Protein AF-A0A9D6AG63-F1 (afdb_monomer_lite)

Secondary structure (DSSP, 8-state):
-HHHHHHHHHTT-------S----HHHHHHHHHHHHHHHHHHHHHHHHHHHHHHHHHHHHHHHHHHHHHHHHHHHHHHHHHHHHHHHHHHHHHHHHHHHTT-HHHHHHHHHHHHHHHHHHHHHHHTSPPTHHHHHHHHHHHHHHS---SS---S--TT--EEEEEEE-TTT-B-SS----EEEEEE-TTSEETTTEEPEEETTEEEEEE--SSSSEEEEEEEETTTTEEEEEEEE--HHHHHHHHHHHHT----S----HHHHHHHHHHHHHHHTTS-SS-SEEEEEEEEEPP-

Radius of gyration: 39.04 Å; chains: 1; bounding box: 100×37×109 Å

Sequence (294 aa):
SREILSFLRKAGVKPSLTATPCRSAADISLQEEQREAAARAKMEAAEKAKAAKFQQTEAKLRRSINEDIITERENHLAVAALMLVLSLAAIGGAGYLLLKDKRTPAIGTAGGAALLLVGAILVFLTRPGFSEIDDRVAAELKKEFPQEEGESSGSSIAANGQYQCDLNLDRSRITVSEVDSLDLEWNQNGCVNGRTQYGHDGSKWSRIFVPNQEQTVTISSFDPAKAEFTTERYLLGLAAMSRARDIRQQYTNSSCTTDKQALAEIAEMVRSIRSELPPQTNERLVYECEKLKQ

Foldseek 3Di:
DVVVCVVCVVVVHDDDDDPADDDDLVVLVVVVVVVVVVVVVVVVVVVVVVVVVLVVLLVVLLVVLVVVLVVQLVVLLVLLVVLLVQLVVLLVVLVVCVVVVNNPVSVVSNVSSVVSNVVSVVSNVPRDDPVVSVVSSVVVSCVVVVPPPDDPPAFPQQDFAKKKWAWDSVSWDDDPDDDGIDIWGTDNQQDIPQFFRFADDDQKTKAWDQDPPAQKIWIWIARRRQQKIKIFIARHDPVLSVQLVVLVVVQDDTGDDPDPVNSVSRNVSVVSNVVSTDPGTPIMIMIRIDGDDD

pLDDT: mean 87.79, std 11.16, range [35.12, 97.06]

Structure (mmCIF, N/CA/C/O backbone):
data_AF-A0A9D6AG63-F1
#
_entry.id   AF-A0A9D6AG63-F1
#
loop_
_atom_site.group_PDB
_atom_site.id
_atom_site.type_symbol
_atom_site.label_atom_id
_atom_site.label_alt_id
_atom_site.label_comp_id
_atom_site.label_asym_id
_atom_site.label_entity_id
_atom_site.label_seq_id
_atom_site.pdbx_PDB_ins_code
_atom_site.Cartn_x
_atom_site.Cartn_y
_atom_site.Cartn_z
_atom_site.occupancy
_atom_site.B_iso_or_equiv
_atom_site.auth_seq_id
_atom_site.auth_comp_id
_atom_site.auth_asym_id
_atom_site.auth_atom_id
_atom_site.pdbx_PDB_model_num
ATOM 1 N N . SER A 1 1 ? -41.555 -13.396 17.366 1.00 59.69 1 SER A N 1
ATOM 2 C CA . SER A 1 1 ? -40.812 -12.204 17.840 1.00 59.69 1 SER A CA 1
ATOM 3 C C . SER A 1 1 ? -41.699 -10.975 18.077 1.00 59.69 1 SER A C 1
ATOM 5 O O . SER A 1 1 ? -41.470 -10.285 19.062 1.00 59.69 1 SER A O 1
ATOM 7 N N . ARG A 1 2 ? -42.724 -10.685 17.251 1.00 71.31 2 ARG A N 1
ATOM 8 C CA . ARG A 1 2 ? -43.605 -9.498 17.410 1.00 71.31 2 ARG A CA 1
ATOM 9 C C . ARG A 1 2 ? -44.317 -9.373 18.769 1.00 71.31 2 ARG A C 1
ATOM 11 O O . ARG A 1 2 ? -44.371 -8.271 19.305 1.00 71.31 2 ARG A O 1
ATOM 18 N N . GLU A 1 3 ? -44.815 -10.469 19.341 1.00 80.88 3 GLU A N 1
ATOM 19 C CA . GLU A 1 3 ? -45.545 -10.414 20.620 1.00 80.88 3 GLU A CA 1
ATOM 20 C C . GLU A 1 3 ? -44.638 -10.080 21.811 1.00 80.88 3 GLU A C 1
ATOM 22 O O . GLU A 1 3 ? -44.983 -9.216 22.615 1.00 80.88 3 GLU A O 1
ATOM 27 N N . ILE A 1 4 ? -43.428 -10.649 21.859 1.00 81.06 4 ILE A N 1
ATOM 28 C CA . ILE A 1 4 ? -42.422 -10.353 22.894 1.00 81.06 4 ILE A CA 1
ATOM 29 C C . ILE A 1 4 ? -42.001 -8.879 22.834 1.00 81.06 4 ILE A C 1
ATOM 31 O O . ILE A 1 4 ? -41.929 -8.210 23.861 1.00 81.06 4 ILE A O 1
ATOM 35 N N . LEU A 1 5 ? -41.800 -8.331 21.632 1.00 80.69 5 LEU A N 1
ATOM 36 C CA . LEU A 1 5 ? -41.478 -6.910 21.467 1.00 80.69 5 LEU A CA 1
ATOM 37 C C . LEU A 1 5 ? -42.621 -6.003 21.922 1.00 80.69 5 LEU A C 1
ATOM 39 O O . LEU A 1 5 ? -42.376 -4.957 22.517 1.00 80.69 5 LEU A O 1
ATOM 43 N N . SER A 1 6 ? -43.869 -6.402 21.670 1.00 82.06 6 SER A N 1
ATOM 44 C CA . SER A 1 6 ?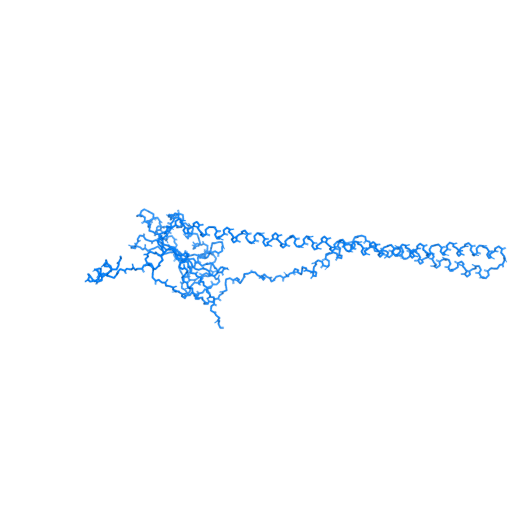 -45.034 -5.651 22.138 1.00 82.06 6 SER A CA 1
ATOM 45 C C . SER A 1 6 ? -45.168 -5.678 23.665 1.00 82.06 6 SER A C 1
ATOM 47 O O . SER A 1 6 ? -45.501 -4.656 24.261 1.00 82.06 6 SER A O 1
ATOM 49 N N . PHE A 1 7 ? -44.841 -6.807 24.303 1.00 86.12 7 PHE A N 1
ATOM 50 C CA . PHE A 1 7 ? -44.823 -6.953 25.756 1.00 86.12 7 PHE A CA 1
ATOM 51 C C . PHE A 1 7 ? -43.726 -6.093 26.398 1.00 86.12 7 PHE A C 1
ATOM 53 O O . PHE A 1 7 ? -44.015 -5.314 27.302 1.00 86.12 7 PHE A O 1
ATOM 60 N N . LEU A 1 8 ? -42.495 -6.154 25.876 1.00 84.44 8 LEU A N 1
ATOM 61 C CA . LEU A 1 8 ? -41.370 -5.351 26.371 1.00 84.44 8 LEU A CA 1
ATOM 62 C C . LEU A 1 8 ? -41.647 -3.846 26.255 1.00 84.44 8 LEU A C 1
ATOM 64 O O . LEU A 1 8 ? -41.436 -3.112 27.218 1.00 84.44 8 LEU A O 1
ATOM 68 N N . ARG A 1 9 ? -42.219 -3.394 25.130 1.00 82.88 9 ARG A N 1
ATOM 69 C CA . ARG A 1 9 ? -42.624 -1.987 24.962 1.00 82.88 9 ARG A CA 1
ATOM 70 C C . ARG A 1 9 ? -43.722 -1.571 25.940 1.00 82.88 9 ARG A C 1
ATOM 72 O O . ARG A 1 9 ? -43.658 -0.468 26.473 1.00 82.88 9 ARG A O 1
ATOM 79 N N . LYS A 1 10 ? -44.715 -2.435 26.196 1.00 85.56 10 LYS A N 1
ATOM 80 C CA . LYS A 1 10 ? -45.767 -2.179 27.200 1.00 85.56 10 LYS A CA 1
ATOM 81 C C . LYS A 1 10 ? -45.206 -2.090 28.622 1.00 85.56 10 LYS A C 1
ATOM 83 O O . LYS A 1 10 ? -45.739 -1.334 29.423 1.00 85.56 10 LYS A O 1
ATOM 88 N N . ALA A 1 11 ? -44.122 -2.806 28.914 1.00 86.19 11 ALA A N 1
ATOM 89 C CA . ALA A 1 11 ? -43.395 -2.730 30.181 1.00 86.19 11 ALA A CA 1
ATOM 90 C C . ALA A 1 11 ? -42.424 -1.530 30.272 1.00 86.19 11 ALA A C 1
ATOM 92 O O . ALA A 1 11 ? -41.665 -1.433 31.231 1.00 86.19 11 ALA A O 1
ATOM 93 N N . GLY A 1 12 ? -42.411 -0.628 29.282 1.00 81.00 12 GLY A N 1
ATOM 94 C CA . GLY A 1 12 ? -41.515 0.534 29.249 1.00 81.00 12 GLY A CA 1
ATOM 95 C C . GLY A 1 12 ? -40.063 0.208 28.880 1.00 81.00 12 GLY A C 1
ATOM 96 O O . GLY A 1 12 ? -39.215 1.097 28.887 1.00 81.00 12 GLY A O 1
ATOM 97 N N . VAL A 1 13 ? -39.764 -1.044 28.522 1.00 84.31 13 VAL A N 1
ATOM 98 C CA . VAL A 1 13 ? -38.433 -1.463 28.076 1.00 84.31 13 VAL A CA 1
ATOM 99 C C . VAL A 1 13 ? -38.285 -1.129 26.592 1.00 84.31 13 VAL A C 1
ATOM 101 O O . VAL A 1 13 ? -39.119 -1.516 25.771 1.00 84.31 13 VAL A O 1
ATOM 104 N N . LYS A 1 14 ? -37.208 -0.422 26.233 1.00 75.38 14 LYS A N 1
ATOM 105 C CA . LYS A 1 14 ? -36.801 -0.186 24.841 1.00 75.38 14 LYS A CA 1
ATOM 106 C C . LYS A 1 14 ? -35.779 -1.261 24.440 1.00 75.38 14 LYS A C 1
ATOM 108 O O . LYS A 1 14 ? -34.602 -1.089 24.743 1.00 75.38 14 LYS A O 1
ATOM 113 N N . PRO A 1 15 ? -36.192 -2.391 23.833 1.00 66.88 15 PRO A N 1
ATOM 114 C CA . PRO A 1 15 ? -35.236 -3.397 23.387 1.00 66.88 15 PRO A CA 1
ATOM 115 C C . PRO A 1 15 ? -34.395 -2.828 22.240 1.00 66.88 15 PRO A C 1
ATOM 117 O O . PRO A 1 15 ? -34.963 -2.384 21.241 1.00 66.88 15 PRO A O 1
ATOM 120 N N . SER A 1 16 ? -33.067 -2.860 22.375 1.00 65.31 16 SER A N 1
ATOM 121 C CA . SER A 1 16 ? -32.169 -2.598 21.247 1.00 65.31 16 SER A CA 1
ATOM 122 C C . SER A 1 16 ? -32.295 -3.768 20.268 1.00 65.31 16 SER A C 1
ATOM 124 O O . SER A 1 16 ? -32.198 -4.936 20.656 1.00 65.31 16 SER A O 1
ATOM 126 N N . LEU A 1 17 ? -32.642 -3.461 19.020 1.00 66.06 17 LEU A N 1
ATOM 127 C CA . LEU A 1 17 ? -32.820 -4.443 17.956 1.00 66.06 17 LEU A CA 1
ATOM 128 C C . LEU A 1 17 ? -31.698 -4.247 16.955 1.00 66.06 17 LEU A C 1
ATOM 130 O O . LEU A 1 17 ? -31.679 -3.255 16.235 1.00 66.06 17 LEU A O 1
ATOM 134 N N . THR A 1 18 ? -30.786 -5.207 16.890 1.00 63.66 18 THR A N 1
ATOM 135 C CA . THR A 1 18 ? -29.747 -5.205 15.866 1.00 63.66 18 THR A CA 1
ATOM 136 C C . THR A 1 18 ? -30.327 -5.783 14.574 1.00 63.66 18 THR A C 1
ATOM 138 O O . THR A 1 18 ? -30.897 -6.874 14.579 1.00 63.66 18 THR A O 1
ATOM 141 N N . ALA A 1 19 ? -30.214 -5.047 13.466 1.00 65.62 19 ALA A N 1
ATOM 142 C CA . ALA A 1 19 ? -30.711 -5.474 12.153 1.00 65.62 19 ALA A CA 1
ATOM 143 C C . ALA A 1 19 ? -29.810 -6.521 11.466 1.00 65.62 19 ALA A C 1
ATOM 145 O O . ALA A 1 19 ? -30.171 -7.054 10.418 1.00 65.62 19 ALA A O 1
ATOM 146 N N . THR A 1 20 ? -28.644 -6.823 12.044 1.00 68.12 20 THR A N 1
ATOM 147 C CA . THR A 1 20 ? -27.663 -7.753 11.480 1.00 68.12 20 THR A CA 1
ATOM 148 C C . THR A 1 20 ? -27.926 -9.206 11.894 1.00 68.12 20 THR A C 1
ATOM 150 O O . THR A 1 20 ? -28.437 -9.473 12.987 1.00 68.12 20 THR A O 1
ATOM 153 N N . PRO A 1 21 ? -27.584 -10.184 11.033 1.00 71.75 21 PRO A N 1
ATOM 154 C CA . PRO A 1 21 ? -27.706 -11.597 11.370 1.00 71.75 21 PRO A CA 1
ATOM 155 C C . PRO A 1 21 ? -26.801 -11.959 12.556 1.00 71.75 21 PRO A C 1
ATOM 157 O O . PRO A 1 21 ? -25.672 -11.479 12.665 1.00 71.75 21 PRO A O 1
ATOM 160 N N . CYS A 1 22 ? -27.270 -12.848 13.436 1.00 72.75 22 CYS A N 1
ATOM 161 C CA . CYS A 1 22 ? -26.466 -13.338 14.555 1.00 72.75 22 CYS A CA 1
ATOM 162 C C . CYS A 1 22 ? -25.276 -14.163 14.032 1.00 72.75 22 CYS A C 1
ATOM 164 O O . CYS A 1 22 ? -25.447 -15.315 13.637 1.00 72.75 22 CYS A O 1
ATOM 166 N N . ARG A 1 23 ? -24.072 -13.578 14.036 1.00 78.19 23 ARG A N 1
ATOM 167 C CA . ARG A 1 23 ? -22.812 -14.231 13.641 1.00 78.19 23 ARG A CA 1
ATOM 168 C C . ARG A 1 23 ? -21.852 -14.335 14.824 1.00 78.19 23 ARG A C 1
ATOM 170 O O . ARG A 1 23 ? -21.828 -13.458 15.696 1.00 78.19 23 ARG A O 1
ATOM 177 N N . SER A 1 24 ? -21.048 -15.399 14.864 1.00 82.06 24 SER A N 1
ATOM 178 C CA . SER A 1 24 ? -20.008 -15.524 15.887 1.00 82.06 24 SER A CA 1
ATOM 179 C C . SER A 1 24 ? -18.829 -14.587 15.584 1.00 82.06 24 SER A C 1
ATOM 181 O O . SER A 1 24 ? -18.578 -14.227 14.432 1.00 82.06 24 SER A O 1
ATOM 183 N N . ALA A 1 25 ? -18.095 -14.175 16.623 1.00 80.56 25 ALA A N 1
ATOM 184 C CA . ALA A 1 25 ? -16.885 -13.363 16.453 1.00 80.56 25 ALA A CA 1
ATOM 185 C C . ALA A 1 25 ? -15.798 -14.109 15.653 1.00 80.56 25 ALA A C 1
ATOM 187 O O . ALA A 1 25 ? -15.077 -13.494 14.865 1.00 80.56 25 ALA A O 1
ATOM 188 N N . ALA A 1 26 ? -15.743 -15.437 15.799 1.00 84.75 26 ALA A N 1
ATOM 189 C CA . ALA A 1 26 ? -14.820 -16.292 15.067 1.00 84.75 26 ALA A CA 1
ATOM 190 C C . ALA A 1 26 ? -15.127 -16.306 13.560 1.00 84.75 26 ALA A C 1
ATOM 192 O O . ALA A 1 26 ? -14.207 -16.169 12.760 1.00 84.75 26 ALA A O 1
ATOM 193 N N . ASP A 1 27 ? -16.405 -16.380 13.167 1.00 86.00 27 ASP A N 1
ATOM 194 C CA . ASP A 1 27 ? -16.794 -16.407 11.747 1.00 86.00 27 ASP A CA 1
ATOM 195 C C . ASP A 1 27 ? -16.443 -15.103 11.022 1.00 86.00 27 ASP A C 1
ATOM 197 O O . ASP A 1 27 ? -16.008 -15.126 9.871 1.00 86.00 27 ASP A O 1
ATOM 201 N N . ILE A 1 28 ? -16.638 -13.956 11.683 1.00 85.12 28 ILE A N 1
ATOM 202 C CA . ILE A 1 28 ? -16.287 -12.644 11.117 1.00 85.12 28 ILE A CA 1
ATOM 203 C C . ILE A 1 28 ? -14.767 -12.506 11.023 1.00 85.12 28 ILE A C 1
ATOM 205 O O . ILE A 1 28 ? -14.257 -12.092 9.985 1.00 85.12 28 ILE A O 1
ATOM 209 N N . SER A 1 29 ? -14.038 -12.911 12.066 1.00 85.00 29 SER A N 1
ATOM 210 C CA . SER A 1 29 ? -12.571 -12.893 12.065 1.00 85.00 29 SER A CA 1
ATOM 211 C C . SER A 1 29 ? -11.990 -13.750 10.937 1.00 85.00 29 SER A C 1
ATOM 213 O O . SER A 1 29 ? -11.133 -13.275 10.199 1.00 85.00 29 SER A O 1
ATOM 215 N N . LEU A 1 30 ? -12.511 -14.967 10.745 1.00 88.31 30 LEU A N 1
ATOM 216 C CA . LEU A 1 30 ? -12.092 -15.867 9.668 1.00 88.31 30 LEU A CA 1
ATOM 217 C C . LEU A 1 30 ? -12.380 -15.273 8.281 1.00 88.31 30 LEU A C 1
ATOM 219 O O . LEU A 1 30 ? -11.542 -15.349 7.385 1.00 88.31 30 LEU A O 1
ATOM 223 N N . GLN A 1 31 ? -13.555 -14.669 8.085 1.00 88.88 31 GLN A N 1
ATOM 224 C CA . GLN A 1 31 ? -13.904 -14.049 6.805 1.00 88.88 31 GLN A CA 1
ATOM 225 C C . GLN A 1 31 ? -13.008 -12.843 6.492 1.00 88.88 31 GLN A C 1
ATOM 227 O O . GLN A 1 31 ? -12.609 -12.650 5.343 1.00 88.88 31 GLN A O 1
ATOM 232 N N . GLU A 1 32 ? -12.676 -12.039 7.499 1.00 87.31 32 GLU A N 1
ATOM 233 C CA . GLU A 1 32 ? -11.754 -10.914 7.347 1.00 87.31 32 GLU A CA 1
ATOM 234 C C . GLU A 1 32 ? -10.328 -11.396 7.052 1.00 87.31 32 GLU A C 1
ATOM 236 O O . GLU A 1 32 ? -9.694 -10.883 6.133 1.00 87.31 32 GLU A O 1
ATOM 241 N N . GLU A 1 33 ? -9.856 -12.452 7.718 1.00 88.19 33 GLU A N 1
ATOM 242 C CA . GLU A 1 33 ? -8.564 -13.077 7.415 1.00 88.19 33 GLU A CA 1
ATOM 243 C C . GLU A 1 33 ? -8.501 -13.591 5.967 1.00 88.19 33 GLU A C 1
ATOM 245 O O . GLU A 1 33 ? -7.525 -13.339 5.255 1.00 88.19 33 GLU A O 1
ATOM 250 N N . GLN A 1 34 ? -9.563 -14.249 5.487 1.00 92.12 34 GLN A N 1
ATOM 251 C CA . GLN A 1 34 ? -9.667 -14.702 4.096 1.00 92.12 34 GLN A CA 1
ATOM 252 C C . GLN A 1 34 ? -9.627 -13.537 3.102 1.00 92.12 34 GLN A C 1
ATOM 254 O O . GLN A 1 34 ? -8.992 -13.642 2.051 1.00 92.12 34 GLN A O 1
ATOM 259 N N . ARG A 1 35 ? -10.278 -12.412 3.422 1.00 87.94 35 ARG A N 1
ATOM 260 C CA . ARG A 1 35 ? -10.254 -11.203 2.585 1.00 87.94 35 ARG A CA 1
ATOM 261 C C . ARG A 1 35 ? -8.866 -10.592 2.525 1.00 87.94 35 ARG A C 1
ATOM 263 O O . ARG A 1 35 ? -8.401 -10.259 1.436 1.00 87.94 35 ARG A O 1
ATOM 270 N N . GLU A 1 36 ? -8.189 -10.487 3.661 1.00 87.94 36 GLU A N 1
ATOM 271 C CA . GLU A 1 36 ? -6.816 -9.995 3.702 1.00 87.94 36 GLU A CA 1
ATOM 272 C C . GLU A 1 36 ? -5.858 -10.927 2.950 1.00 87.94 36 GLU A C 1
ATOM 274 O O . GLU A 1 36 ? -5.014 -10.454 2.190 1.00 87.94 36 GLU A O 1
ATOM 279 N N . ALA A 1 37 ? -6.010 -12.246 3.097 1.00 91.25 37 ALA A N 1
ATOM 280 C CA . ALA A 1 37 ? -5.225 -13.227 2.353 1.00 91.25 37 ALA A CA 1
ATOM 281 C C . ALA A 1 37 ? -5.464 -13.116 0.840 1.00 91.25 37 ALA A C 1
ATOM 283 O O . ALA A 1 37 ? -4.508 -13.104 0.065 1.00 91.25 37 ALA A O 1
ATOM 284 N N . ALA A 1 38 ? -6.719 -12.956 0.412 1.00 92.81 38 ALA A N 1
ATOM 285 C CA . ALA A 1 38 ? -7.061 -12.739 -0.990 1.00 92.81 38 ALA A CA 1
ATOM 286 C C . ALA A 1 38 ? -6.501 -11.409 -1.525 1.00 92.81 38 ALA A C 1
ATOM 288 O O . ALA A 1 38 ? -6.035 -11.356 -2.663 1.00 92.81 38 ALA A O 1
ATOM 289 N N . ALA A 1 39 ? -6.515 -10.341 -0.722 1.00 88.69 39 ALA A N 1
ATOM 290 C CA . ALA A 1 39 ? -5.916 -9.060 -1.085 1.00 88.69 39 ALA A CA 1
ATOM 291 C C . ALA A 1 39 ? -4.393 -9.176 -1.258 1.00 88.69 39 ALA A C 1
ATOM 293 O O . ALA A 1 39 ? -3.864 -8.730 -2.276 1.00 88.69 39 ALA A O 1
ATOM 294 N N . ARG A 1 40 ? -3.700 -9.851 -0.328 1.00 88.25 40 ARG A N 1
ATOM 295 C CA . ARG A 1 40 ? -2.261 -10.150 -0.443 1.00 88.25 40 ARG A CA 1
ATOM 296 C C . ARG A 1 40 ? -1.956 -10.967 -1.699 1.00 88.25 40 ARG A C 1
ATOM 298 O O . ARG A 1 40 ? -1.106 -10.570 -2.489 1.00 88.25 40 ARG A O 1
ATOM 305 N N . ALA A 1 41 ? -2.723 -12.028 -1.952 1.00 93.31 41 ALA A N 1
ATOM 306 C CA . ALA A 1 41 ? -2.545 -12.867 -3.135 1.00 93.31 41 ALA A CA 1
ATOM 307 C C . ALA A 1 41 ? -2.734 -12.084 -4.448 1.00 93.31 41 ALA A C 1
ATOM 309 O O . ALA A 1 41 ? -1.999 -12.304 -5.409 1.00 93.31 41 ALA A O 1
ATOM 310 N N . LYS A 1 42 ? -3.688 -11.141 -4.497 1.00 91.25 42 LYS A N 1
ATOM 311 C CA . LYS A 1 42 ? -3.881 -10.248 -5.654 1.00 91.25 42 LYS A CA 1
ATOM 312 C C . LYS A 1 42 ? -2.688 -9.318 -5.873 1.00 91.25 42 LYS A C 1
ATOM 314 O O . LYS A 1 42 ? -2.277 -9.149 -7.018 1.00 91.25 42 LYS A O 1
ATOM 319 N N . MET A 1 43 ? -2.132 -8.740 -4.807 1.00 89.00 43 MET A N 1
ATOM 320 C CA . MET A 1 43 ? -0.946 -7.880 -4.895 1.00 89.00 43 MET A CA 1
ATOM 321 C C . MET A 1 43 ? 0.271 -8.665 -5.388 1.00 89.00 43 MET A C 1
ATOM 323 O O . MET A 1 43 ? 0.894 -8.268 -6.369 1.00 89.00 43 MET A O 1
ATOM 327 N N . GLU A 1 44 ? 0.539 -9.832 -4.802 1.00 92.06 44 GLU A N 1
ATOM 328 C CA . GLU A 1 44 ? 1.626 -10.714 -5.240 1.00 92.06 44 GLU A CA 1
ATOM 329 C C . GLU A 1 44 ? 1.450 -11.171 -6.697 1.00 92.06 44 GLU A C 1
ATOM 331 O O . GLU A 1 44 ? 2.413 -11.226 -7.465 1.00 92.06 44 GLU A O 1
ATOM 336 N N . ALA A 1 45 ? 0.220 -11.495 -7.111 1.00 94.12 45 ALA A N 1
ATOM 337 C CA . ALA A 1 45 ? -0.077 -11.853 -8.495 1.00 94.12 45 ALA A CA 1
ATOM 338 C C . ALA A 1 45 ? 0.157 -10.674 -9.452 1.00 94.12 45 ALA A C 1
ATOM 340 O O . ALA A 1 45 ? 0.707 -10.871 -10.536 1.00 94.12 45 ALA A O 1
ATOM 341 N N . ALA A 1 46 ? -0.213 -9.454 -9.054 1.00 92.50 46 ALA A N 1
ATOM 342 C CA . ALA A 1 46 ? 0.035 -8.247 -9.834 1.00 92.50 46 ALA A CA 1
ATOM 343 C C . ALA A 1 46 ? 1.538 -7.949 -9.968 1.00 92.50 46 ALA A C 1
ATOM 345 O O . ALA A 1 46 ? 1.996 -7.616 -11.060 1.00 92.50 46 ALA A O 1
ATOM 346 N N . GLU A 1 47 ? 2.322 -8.118 -8.902 1.00 91.31 47 GLU A N 1
ATOM 347 C CA . GLU A 1 47 ? 3.782 -7.971 -8.938 1.00 91.31 47 GLU A CA 1
ATOM 348 C C . GLU A 1 47 ? 4.438 -9.011 -9.849 1.00 91.31 47 GLU A C 1
ATOM 350 O O . GLU A 1 47 ? 5.231 -8.656 -10.724 1.00 91.31 47 GLU A O 1
ATOM 355 N N . LYS A 1 48 ? 4.046 -10.285 -9.726 1.00 94.25 48 LYS A N 1
ATOM 356 C CA . LYS A 1 48 ? 4.520 -11.356 -10.617 1.00 94.25 48 LYS A CA 1
ATOM 357 C C . LYS A 1 48 ? 4.156 -11.083 -12.074 1.00 94.25 48 LYS A C 1
ATOM 359 O O . LYS A 1 48 ? 4.990 -11.286 -12.952 1.00 94.25 48 LYS A O 1
ATOM 364 N N . ALA A 1 49 ? 2.946 -10.592 -12.345 1.00 94.31 49 ALA A N 1
ATOM 365 C CA . ALA A 1 49 ? 2.519 -10.234 -13.695 1.00 94.31 49 ALA A CA 1
ATOM 366 C C . ALA A 1 49 ? 3.342 -9.069 -14.272 1.00 94.31 49 ALA A C 1
ATOM 368 O O . ALA A 1 49 ? 3.748 -9.128 -15.433 1.00 94.31 49 ALA A O 1
ATOM 369 N N . LYS A 1 50 ? 3.642 -8.039 -13.466 1.00 92.62 50 LYS A N 1
ATOM 370 C CA . LYS A 1 50 ? 4.530 -6.932 -13.860 1.00 92.62 50 LYS A CA 1
ATOM 371 C C . LYS A 1 50 ? 5.943 -7.432 -14.170 1.00 92.62 50 LYS A C 1
ATOM 373 O O . LYS A 1 50 ? 6.468 -7.118 -15.235 1.00 92.62 50 LYS A O 1
ATOM 378 N N . ALA A 1 51 ? 6.522 -8.255 -13.294 1.00 93.06 51 ALA A N 1
ATOM 379 C CA . ALA A 1 51 ? 7.850 -8.836 -13.492 1.00 93.06 51 ALA A CA 1
ATOM 380 C C . ALA A 1 51 ? 7.912 -9.732 -14.742 1.00 93.06 51 ALA A C 1
ATOM 382 O O . ALA A 1 51 ? 8.840 -9.625 -15.540 1.00 93.06 51 ALA A O 1
ATOM 383 N N . ALA A 1 52 ? 6.892 -10.566 -14.964 1.00 95.12 52 ALA A N 1
ATOM 384 C CA . ALA A 1 52 ? 6.797 -11.402 -16.157 1.00 95.12 52 ALA A CA 1
ATOM 385 C C . ALA A 1 52 ? 6.678 -10.562 -17.437 1.00 95.12 52 ALA A C 1
ATOM 387 O O . ALA A 1 52 ? 7.343 -10.860 -18.429 1.00 95.12 52 ALA A O 1
ATOM 388 N N . LYS A 1 53 ? 5.874 -9.489 -17.423 1.00 93.69 53 LYS A N 1
ATOM 389 C CA . LYS A 1 53 ? 5.758 -8.563 -18.559 1.00 93.69 53 LYS A CA 1
ATOM 390 C C . LYS A 1 53 ? 7.095 -7.885 -18.860 1.00 93.69 53 LYS A C 1
ATOM 392 O O . LYS A 1 53 ? 7.476 -7.815 -20.026 1.00 93.69 53 LYS A O 1
ATOM 397 N N . PHE A 1 54 ? 7.809 -7.433 -17.831 1.00 93.94 54 PHE A N 1
ATOM 398 C CA . PHE A 1 54 ? 9.136 -6.837 -17.975 1.00 93.94 54 PHE A CA 1
ATOM 399 C C . PHE A 1 54 ? 10.113 -7.812 -18.649 1.00 93.94 54 PHE A C 1
ATOM 401 O O . PHE A 1 54 ? 10.636 -7.507 -19.717 1.00 93.94 54 PHE A O 1
ATOM 408 N N . GLN A 1 55 ? 10.248 -9.032 -18.116 1.00 93.62 55 GLN A N 1
ATOM 409 C CA . GLN A 1 55 ? 11.134 -10.063 -18.677 1.00 93.62 55 GLN A CA 1
ATOM 410 C C . GLN A 1 55 ? 10.768 -10.450 -20.117 1.00 93.62 55 GLN A C 1
ATOM 412 O O . GLN A 1 55 ? 11.644 -10.634 -20.961 1.00 93.62 55 GLN A O 1
ATOM 417 N N . GLN A 1 56 ? 9.474 -10.580 -20.426 1.00 95.38 56 GLN A N 1
ATOM 418 C CA . GLN A 1 56 ? 9.024 -10.884 -21.787 1.00 95.38 56 GLN A CA 1
ATOM 419 C C . GLN A 1 56 ? 9.365 -9.764 -22.770 1.00 95.38 56 GLN A C 1
ATOM 421 O O . GLN A 1 56 ? 9.706 -10.044 -23.918 1.00 95.38 56 GLN A O 1
ATOM 426 N N . THR A 1 57 ? 9.249 -8.513 -22.334 1.00 94.38 57 THR A N 1
ATOM 427 C CA . THR A 1 57 ? 9.536 -7.341 -23.164 1.00 94.38 57 THR A CA 1
ATOM 428 C C . THR A 1 57 ? 11.035 -7.216 -23.404 1.00 94.38 57 THR A C 1
ATOM 430 O O . THR A 1 57 ? 11.456 -7.147 -24.554 1.00 94.38 57 THR A O 1
ATOM 433 N N . GLU A 1 58 ? 11.850 -7.339 -22.355 1.00 94.44 58 GLU A N 1
ATOM 434 C CA . GLU A 1 58 ? 13.312 -7.383 -22.454 1.00 94.44 58 GLU A CA 1
ATOM 435 C C . GLU A 1 58 ? 13.782 -8.495 -23.406 1.00 94.44 58 GLU A C 1
ATOM 437 O O . GLU A 1 58 ? 14.575 -8.251 -24.314 1.00 94.44 58 GLU A O 1
ATOM 442 N N . ALA A 1 59 ? 13.239 -9.710 -23.271 1.00 95.25 59 ALA A N 1
ATOM 443 C CA . ALA A 1 59 ? 13.593 -10.827 -24.143 1.00 95.25 59 ALA A CA 1
ATOM 444 C C . ALA A 1 59 ? 13.209 -10.584 -25.613 1.00 95.25 59 ALA A C 1
ATOM 446 O O . ALA A 1 59 ? 13.938 -11.011 -26.511 1.00 95.25 59 ALA A O 1
ATOM 447 N N . LYS A 1 60 ? 12.075 -9.919 -25.877 1.00 94.88 60 LYS A N 1
ATOM 448 C CA . LYS A 1 60 ? 11.661 -9.540 -27.237 1.00 94.88 60 LYS A CA 1
ATOM 449 C C . LYS A 1 60 ? 12.581 -8.470 -27.818 1.00 94.88 60 LYS A C 1
ATOM 451 O O . LYS A 1 60 ? 13.089 -8.680 -28.914 1.00 94.88 60 LYS A O 1
ATOM 456 N N . LEU A 1 61 ? 12.844 -7.400 -27.067 1.00 94.56 61 LEU A N 1
ATOM 457 C CA . LEU A 1 61 ? 13.744 -6.316 -27.469 1.00 94.56 61 LEU A CA 1
ATOM 458 C C . LEU A 1 61 ? 15.147 -6.840 -27.768 1.00 94.56 61 LEU A C 1
ATOM 460 O O . LEU A 1 61 ? 15.735 -6.514 -28.794 1.00 94.56 61 LEU A O 1
ATOM 464 N N . ARG A 1 62 ? 15.669 -7.723 -26.913 1.00 94.06 62 ARG A N 1
ATOM 465 C CA . ARG A 1 62 ? 16.983 -8.329 -27.127 1.00 94.06 62 ARG A CA 1
ATOM 466 C C . ARG A 1 62 ? 17.034 -9.157 -28.404 1.00 94.06 62 ARG A C 1
ATOM 468 O O . ARG A 1 62 ? 18.033 -9.108 -29.109 1.00 94.06 62 ARG A O 1
ATOM 475 N N . ARG A 1 63 ? 15.974 -9.908 -28.723 1.00 94.44 63 ARG A N 1
ATOM 476 C CA . ARG A 1 63 ? 15.901 -10.668 -29.982 1.00 94.44 63 ARG A CA 1
ATOM 477 C C . ARG A 1 63 ? 15.875 -9.743 -31.196 1.00 94.44 63 ARG A C 1
ATOM 479 O O . ARG A 1 63 ? 16.710 -9.929 -32.071 1.00 94.44 63 ARG A O 1
ATOM 486 N N . SER A 1 64 ? 14.996 -8.740 -31.218 1.00 93.12 64 SER A N 1
ATOM 487 C CA . SER A 1 64 ? 14.892 -7.826 -32.364 1.00 93.12 64 SER A CA 1
ATOM 488 C C . SER A 1 64 ? 16.175 -7.021 -32.577 1.00 93.12 64 SER A C 1
ATOM 490 O O . SER A 1 64 ? 16.688 -6.968 -33.685 1.00 93.12 64 SER A O 1
ATOM 492 N N . ILE A 1 65 ? 16.771 -6.483 -31.507 1.00 93.75 65 ILE A N 1
ATOM 493 C CA . ILE A 1 65 ? 18.027 -5.720 -31.594 1.00 93.75 65 ILE A CA 1
ATOM 494 C C . ILE A 1 65 ? 19.191 -6.611 -32.050 1.00 93.75 65 ILE A C 1
ATOM 496 O O . ILE A 1 65 ? 20.046 -6.164 -32.816 1.00 93.75 65 ILE A O 1
ATOM 500 N N . ASN A 1 66 ? 19.232 -7.876 -31.616 1.00 91.62 66 ASN A N 1
ATOM 501 C CA . ASN A 1 66 ? 20.229 -8.829 -32.105 1.00 91.62 66 ASN A CA 1
ATOM 502 C C . ASN A 1 66 ? 20.091 -9.071 -33.612 1.00 91.62 66 ASN A C 1
ATOM 504 O O . ASN A 1 66 ? 21.101 -9.078 -34.313 1.00 91.62 66 ASN A O 1
ATOM 508 N N . GLU A 1 67 ? 18.866 -9.272 -34.101 1.00 91.81 67 GLU A N 1
ATOM 509 C CA . GLU A 1 67 ? 18.580 -9.466 -35.528 1.00 91.81 67 GLU A CA 1
ATOM 510 C C . GLU A 1 67 ? 18.982 -8.231 -36.354 1.00 91.81 67 GLU A C 1
ATOM 512 O O . GLU A 1 67 ? 19.660 -8.368 -37.380 1.00 91.81 67 GLU A O 1
ATOM 517 N N . ASP A 1 68 ? 18.673 -7.029 -35.864 1.00 90.06 68 ASP A N 1
ATOM 518 C CA . ASP A 1 68 ? 19.038 -5.764 -36.510 1.00 90.06 68 ASP A CA 1
ATOM 519 C C . ASP A 1 68 ? 20.560 -5.576 -36.583 1.00 90.06 68 ASP A C 1
ATOM 521 O O . ASP A 1 68 ? 21.106 -5.288 -37.651 1.00 90.06 68 ASP A O 1
ATOM 525 N N . ILE A 1 69 ? 21.275 -5.804 -35.472 1.00 89.94 69 ILE A N 1
ATOM 526 C CA . ILE A 1 69 ? 22.739 -5.681 -35.434 1.00 89.94 69 ILE A CA 1
ATOM 527 C C . ILE A 1 69 ? 23.392 -6.720 -36.344 1.00 89.94 69 ILE A C 1
ATOM 529 O O . ILE A 1 69 ? 24.345 -6.388 -37.045 1.00 89.94 69 ILE A O 1
ATOM 533 N N . ILE A 1 70 ? 22.917 -7.969 -36.365 1.00 90.31 70 ILE A N 1
ATOM 534 C CA . ILE A 1 70 ? 23.456 -8.987 -37.280 1.00 90.31 70 ILE A CA 1
ATOM 535 C C . ILE A 1 70 ? 23.298 -8.522 -38.731 1.00 90.31 70 ILE A C 1
ATOM 537 O O . ILE A 1 70 ? 24.280 -8.538 -39.472 1.00 90.31 70 ILE A O 1
ATOM 541 N N . THR A 1 71 ? 22.121 -8.019 -39.101 1.00 91.56 71 THR A N 1
ATOM 542 C CA . THR A 1 71 ? 21.839 -7.524 -40.456 1.00 91.56 71 THR A CA 1
ATOM 543 C C . THR A 1 71 ? 22.733 -6.334 -40.833 1.00 91.56 71 THR A C 1
ATOM 545 O O . THR A 1 71 ? 23.353 -6.324 -41.898 1.00 91.56 71 THR A O 1
ATOM 548 N N . GLU A 1 72 ? 22.876 -5.343 -39.947 1.00 90.25 72 GLU A N 1
ATOM 549 C CA . GLU A 1 72 ? 23.750 -4.177 -40.151 1.00 90.25 72 GLU A CA 1
ATOM 550 C C . GLU A 1 72 ? 25.215 -4.607 -40.332 1.00 90.25 72 GLU A C 1
ATOM 552 O O . GLU A 1 72 ? 25.934 -4.160 -41.232 1.00 90.25 72 GLU A O 1
ATOM 557 N N . ARG A 1 73 ? 25.647 -5.574 -39.522 1.00 92.25 73 ARG A N 1
ATOM 558 C CA . ARG A 1 73 ? 26.990 -6.145 -39.570 1.00 92.25 73 ARG A CA 1
ATOM 559 C C . ARG A 1 73 ? 27.260 -6.954 -40.832 1.00 92.25 73 ARG A C 1
ATOM 561 O O . ARG A 1 73 ? 28.395 -6.919 -41.310 1.00 92.25 73 ARG A O 1
ATOM 568 N N . GLU A 1 74 ? 26.284 -7.708 -41.319 1.00 92.12 74 GLU A N 1
ATOM 569 C CA . GLU A 1 74 ? 26.375 -8.459 -42.571 1.00 92.12 74 GLU A CA 1
ATOM 570 C C . GLU A 1 74 ? 26.453 -7.515 -43.771 1.00 92.12 74 GLU A C 1
ATOM 572 O O . GLU A 1 74 ? 27.301 -7.713 -44.640 1.00 92.12 74 GLU A O 1
ATOM 577 N N . ASN A 1 75 ? 25.683 -6.423 -43.766 1.00 92.75 75 ASN A N 1
ATOM 578 C CA . ASN A 1 75 ? 25.756 -5.390 -44.800 1.00 92.75 75 ASN A CA 1
ATOM 579 C C . ASN A 1 75 ? 27.142 -4.730 -44.862 1.00 92.75 75 ASN A C 1
ATOM 581 O O . ASN A 1 75 ? 27.726 -4.620 -45.942 1.00 92.75 75 ASN A O 1
ATOM 585 N N . HIS A 1 76 ? 27.716 -4.352 -43.714 1.00 91.44 76 HIS A N 1
ATOM 586 C CA . HIS A 1 76 ? 29.083 -3.815 -43.660 1.00 91.44 76 HIS A CA 1
ATOM 587 C C . HIS A 1 76 ? 30.117 -4.826 -44.175 1.00 91.44 76 HIS A C 1
ATOM 589 O O . HIS A 1 76 ? 31.019 -4.459 -44.931 1.00 91.44 76 HIS A O 1
ATOM 595 N N . LEU A 1 77 ? 29.981 -6.105 -43.805 1.00 92.94 77 LEU A N 1
ATOM 596 C CA . LEU A 1 77 ? 30.873 -7.166 -44.274 1.00 92.94 77 LEU A CA 1
ATOM 597 C C . LEU A 1 77 ? 30.771 -7.355 -45.794 1.00 92.94 77 LEU A C 1
ATOM 599 O O . LEU A 1 77 ? 31.800 -7.470 -46.456 1.00 92.94 77 LEU A O 1
ATOM 603 N N . ALA A 1 78 ? 29.557 -7.350 -46.347 1.00 94.44 78 ALA A N 1
ATOM 604 C CA . ALA A 1 78 ? 29.317 -7.495 -47.779 1.00 94.44 78 ALA A CA 1
ATOM 605 C C . ALA A 1 78 ? 29.924 -6.334 -48.581 1.00 94.44 78 ALA A C 1
ATOM 607 O O . ALA A 1 78 ? 30.612 -6.568 -49.575 1.00 94.44 78 ALA A O 1
ATOM 608 N N . VAL A 1 79 ? 29.742 -5.088 -48.124 1.00 94.25 79 VAL A N 1
ATOM 609 C CA . VAL A 1 79 ? 30.333 -3.900 -48.765 1.00 94.25 79 VAL A CA 1
ATOM 610 C C . VAL A 1 79 ? 31.860 -3.925 -48.673 1.00 94.25 79 VAL A C 1
ATOM 612 O O . VAL A 1 79 ? 32.532 -3.705 -49.683 1.00 94.25 79 VAL A O 1
ATOM 615 N N . ALA A 1 80 ? 32.423 -4.238 -47.501 1.00 94.25 80 ALA A N 1
ATOM 616 C CA . ALA A 1 80 ? 33.871 -4.342 -47.325 1.00 94.25 80 ALA A CA 1
ATOM 617 C C . ALA A 1 80 ? 34.474 -5.449 -48.207 1.00 94.25 80 ALA A C 1
ATOM 619 O O . ALA A 1 80 ? 35.486 -5.225 -48.872 1.00 94.25 80 ALA A O 1
ATOM 620 N N . ALA A 1 81 ? 33.831 -6.620 -48.271 1.00 94.81 81 ALA A N 1
ATOM 621 C CA . ALA A 1 81 ? 34.253 -7.727 -49.124 1.00 94.81 81 ALA A CA 1
ATOM 622 C C . ALA A 1 81 ? 34.194 -7.351 -50.612 1.00 94.81 81 ALA A C 1
ATOM 624 O O . ALA A 1 81 ? 35.147 -7.613 -51.345 1.00 94.81 81 ALA A O 1
ATOM 625 N N . LEU A 1 82 ? 33.123 -6.685 -51.054 1.00 96.56 82 LEU A N 1
ATOM 626 C CA . LEU A 1 82 ? 32.996 -6.206 -52.429 1.00 96.56 82 LEU A CA 1
ATOM 627 C C . LEU A 1 82 ? 34.105 -5.203 -52.780 1.00 96.56 82 LEU A C 1
ATOM 629 O O . LEU A 1 82 ? 34.754 -5.352 -53.815 1.00 96.56 82 LEU A O 1
ATOM 633 N N . MET A 1 83 ? 34.370 -4.217 -51.915 1.00 94.88 83 MET A N 1
ATOM 634 C CA . MET A 1 83 ? 35.455 -3.251 -52.129 1.00 94.88 83 MET A CA 1
ATOM 635 C C . MET A 1 83 ? 36.829 -3.924 -52.178 1.00 94.88 83 MET A C 1
ATOM 637 O O . MET A 1 83 ? 37.655 -3.565 -53.018 1.00 94.88 83 MET A O 1
ATOM 641 N N . LEU A 1 84 ? 37.065 -4.927 -51.331 1.00 95.50 84 LEU A N 1
ATOM 642 C CA . LEU A 1 84 ? 38.305 -5.701 -51.325 1.00 95.50 84 LEU A CA 1
ATOM 643 C C . LEU A 1 84 ? 38.473 -6.482 -52.637 1.00 95.50 84 LEU A C 1
ATOM 645 O O . LEU A 1 84 ? 39.532 -6.406 -53.261 1.00 95.50 84 LEU A O 1
ATOM 649 N N . VAL A 1 85 ? 37.428 -7.170 -53.108 1.00 97.06 85 VAL A N 1
ATOM 650 C CA . VAL A 1 85 ? 37.451 -7.896 -54.392 1.00 97.06 85 VAL A CA 1
ATOM 651 C C . VAL A 1 85 ? 37.715 -6.942 -55.561 1.00 97.06 85 VAL A C 1
ATOM 653 O O . VAL A 1 85 ? 38.553 -7.237 -56.414 1.00 97.06 85 VAL A O 1
ATOM 656 N N . LEU A 1 86 ? 37.064 -5.774 -55.585 1.00 96.12 86 LEU A N 1
ATOM 657 C CA . LEU A 1 86 ? 37.301 -4.749 -56.606 1.00 96.12 86 LEU A CA 1
ATOM 658 C C . LEU A 1 86 ? 38.722 -4.172 -56.531 1.00 96.12 86 LEU A C 1
ATOM 660 O O . LEU A 1 86 ? 39.335 -3.934 -57.571 1.00 96.12 86 LEU A O 1
ATOM 664 N N . SER A 1 87 ? 39.270 -3.991 -55.326 1.00 95.56 87 SER A N 1
ATOM 665 C CA . SER A 1 87 ? 40.658 -3.567 -55.127 1.00 95.56 87 SER A CA 1
ATOM 666 C C . SER A 1 87 ? 41.636 -4.592 -55.708 1.00 95.56 87 SER A C 1
ATOM 668 O O . SER A 1 87 ? 42.492 -4.228 -56.512 1.00 95.56 87 SER A O 1
ATOM 670 N N . LEU A 1 88 ? 41.462 -5.885 -55.405 1.00 95.19 88 LEU A N 1
ATOM 671 C CA . LEU A 1 88 ? 42.291 -6.960 -55.964 1.00 95.19 88 LEU A CA 1
ATOM 672 C C . LEU A 1 88 ? 42.203 -7.024 -57.495 1.00 95.19 88 LEU A C 1
ATOM 674 O O . LEU A 1 88 ? 43.230 -7.141 -58.168 1.00 95.19 88 LEU A O 1
ATOM 678 N N . ALA A 1 89 ? 40.997 -6.893 -58.055 1.00 95.31 89 ALA A N 1
ATOM 679 C CA . ALA A 1 89 ? 40.798 -6.846 -59.501 1.00 95.31 89 ALA A CA 1
ATOM 680 C C . ALA A 1 89 ? 41.517 -5.642 -60.138 1.00 95.31 89 ALA A C 1
ATOM 682 O O . ALA A 1 89 ? 42.167 -5.785 -61.176 1.00 95.31 89 ALA A O 1
ATOM 683 N N . ALA A 1 90 ? 41.463 -4.470 -59.499 1.00 94.12 90 ALA A N 1
ATOM 684 C CA . ALA A 1 90 ? 42.149 -3.266 -59.958 1.00 94.12 90 ALA A CA 1
ATOM 685 C C . ALA A 1 90 ? 43.683 -3.382 -59.857 1.00 94.12 90 ALA A C 1
ATOM 687 O O . ALA A 1 90 ? 44.373 -2.936 -60.774 1.00 94.12 90 ALA A O 1
ATOM 688 N N . ILE A 1 91 ? 44.224 -4.035 -58.819 1.00 93.56 91 ILE A N 1
ATOM 689 C CA . ILE A 1 91 ? 45.663 -4.351 -58.710 1.00 93.56 91 ILE A CA 1
ATOM 690 C C . ILE A 1 91 ? 46.098 -5.247 -59.877 1.00 93.56 91 ILE A C 1
ATOM 692 O O . ILE A 1 91 ? 47.085 -4.948 -60.552 1.00 93.56 91 ILE A O 1
ATOM 696 N N . GLY A 1 92 ? 45.341 -6.315 -60.159 1.00 92.38 92 GLY A N 1
ATOM 697 C CA . GLY A 1 92 ? 45.605 -7.200 -61.298 1.00 92.38 92 GLY A CA 1
ATOM 698 C C . GLY A 1 92 ? 45.543 -6.464 -62.643 1.00 92.38 92 GLY A C 1
ATOM 699 O O . GLY A 1 92 ? 46.431 -6.621 -63.484 1.00 92.38 92 GLY A O 1
ATOM 700 N N . GLY A 1 93 ? 44.541 -5.596 -62.823 1.00 93.12 93 GLY A N 1
ATOM 701 C CA . GLY A 1 93 ? 44.400 -4.741 -64.004 1.00 93.12 93 GLY A CA 1
ATOM 702 C C . GLY A 1 93 ? 45.559 -3.753 -64.179 1.00 93.12 93 GLY A C 1
ATOM 703 O O . GLY A 1 93 ? 46.074 -3.603 -65.289 1.00 93.12 93 GLY A O 1
ATOM 704 N N . ALA A 1 94 ? 46.025 -3.134 -63.091 1.00 92.50 94 ALA A N 1
ATOM 705 C CA . ALA A 1 94 ? 47.191 -2.253 -63.102 1.00 92.50 94 ALA A CA 1
ATOM 706 C C . ALA A 1 94 ? 48.463 -3.011 -63.518 1.00 92.50 94 ALA A C 1
ATOM 708 O O . ALA A 1 94 ? 49.198 -2.543 -64.389 1.00 92.50 94 ALA A O 1
ATOM 709 N N . GLY A 1 95 ? 48.685 -4.212 -62.970 1.00 91.75 95 GLY A N 1
ATOM 710 C CA . GLY A 1 95 ? 49.799 -5.085 -63.355 1.00 91.75 95 GLY A CA 1
ATOM 711 C C . GLY A 1 95 ? 49.773 -5.455 -64.842 1.00 91.75 95 GLY A C 1
ATOM 712 O O . GLY A 1 95 ? 50.788 -5.353 -65.529 1.00 91.75 95 GLY A O 1
ATOM 713 N N . TYR A 1 96 ? 48.597 -5.791 -65.377 1.00 94.25 96 TYR A N 1
ATOM 714 C CA . TYR A 1 96 ? 48.424 -6.066 -66.805 1.00 94.25 96 TYR A CA 1
ATOM 715 C C . TYR A 1 96 ? 48.721 -4.848 -67.697 1.00 94.25 96 TYR A C 1
ATOM 717 O O . TYR A 1 96 ? 49.340 -4.983 -68.753 1.00 94.25 96 TYR A O 1
ATOM 725 N N . LEU A 1 97 ? 48.306 -3.645 -67.287 1.00 92.62 97 LEU A N 1
ATOM 726 C CA . LEU A 1 97 ? 48.587 -2.411 -68.029 1.00 92.62 97 LEU A CA 1
ATOM 727 C C . LEU A 1 97 ? 50.080 -2.058 -68.035 1.00 92.62 97 LEU A C 1
ATOM 729 O O . LEU A 1 97 ? 50.575 -1.575 -69.056 1.00 92.62 97 LEU A O 1
ATOM 733 N N . LEU A 1 98 ? 50.797 -2.339 -66.941 1.00 91.12 98 LEU A N 1
ATOM 734 C CA . LEU A 1 98 ? 52.255 -2.196 -66.881 1.00 91.12 98 LEU A CA 1
ATOM 735 C C . LEU A 1 98 ? 52.957 -3.146 -67.856 1.00 91.12 98 LEU A C 1
ATOM 737 O O . LEU A 1 98 ? 53.870 -2.711 -68.550 1.00 91.12 98 LEU A O 1
ATOM 741 N N . LEU A 1 99 ? 52.488 -4.394 -67.984 1.00 93.19 99 LEU A N 1
ATOM 742 C CA . LEU A 1 99 ? 53.010 -5.350 -68.974 1.00 93.19 99 LEU A CA 1
ATOM 743 C C . LEU A 1 99 ? 52.789 -4.897 -70.430 1.00 93.19 99 LEU A C 1
ATOM 745 O O . LEU A 1 99 ? 53.494 -5.351 -71.325 1.00 93.19 99 LEU A O 1
ATOM 749 N N . LYS A 1 100 ? 51.821 -4.007 -70.679 1.00 92.75 100 LYS A N 1
ATOM 750 C CA . LYS A 1 100 ? 51.538 -3.408 -71.996 1.00 92.75 100 LYS A CA 1
ATOM 751 C C . LYS A 1 100 ? 52.196 -2.037 -72.214 1.00 92.75 100 LYS A C 1
ATOM 753 O O . LYS A 1 100 ? 51.773 -1.316 -73.117 1.00 92.75 100 LYS A O 1
ATOM 758 N N . ASP A 1 101 ? 53.154 -1.644 -71.373 1.00 90.38 101 ASP A N 1
ATOM 759 C CA . ASP A 1 101 ? 53.828 -0.332 -71.388 1.00 90.38 101 ASP A CA 1
ATOM 760 C C . ASP A 1 101 ? 52.895 0.891 -71.244 1.00 90.38 101 ASP A C 1
ATOM 762 O O . ASP A 1 101 ? 53.284 2.042 -71.458 1.00 90.38 101 ASP A O 1
ATOM 766 N N . LYS A 1 102 ? 51.652 0.692 -70.788 1.00 88.69 102 LYS A N 1
ATOM 767 C CA . LYS A 1 102 ? 50.688 1.777 -70.558 1.00 88.69 102 LYS A CA 1
ATOM 768 C C . LYS A 1 102 ? 50.818 2.328 -69.134 1.00 88.69 102 LYS A C 1
ATOM 770 O O . LYS A 1 102 ? 49.929 2.149 -68.304 1.00 88.69 102 LYS A O 1
ATOM 775 N N . ARG A 1 103 ? 51.923 3.025 -68.847 1.00 87.12 103 ARG A N 1
ATOM 776 C CA . ARG A 1 103 ? 52.261 3.503 -67.486 1.00 87.12 103 ARG A CA 1
ATOM 777 C C . ARG A 1 103 ? 51.252 4.484 -66.886 1.00 87.12 103 ARG A C 1
ATOM 779 O O . ARG A 1 103 ? 50.835 4.297 -65.748 1.00 87.12 103 ARG A O 1
ATOM 786 N N . THR A 1 104 ? 50.834 5.507 -67.630 1.00 88.06 104 THR A N 1
ATOM 787 C CA . THR A 1 104 ? 49.908 6.536 -67.121 1.00 88.06 104 THR A CA 1
ATOM 788 C C . THR A 1 104 ? 48.569 5.958 -66.639 1.00 88.06 104 THR A C 1
ATOM 790 O O . THR A 1 104 ? 48.199 6.224 -65.495 1.00 88.06 104 THR A O 1
ATOM 793 N N . PRO A 1 105 ? 47.848 5.126 -67.423 1.00 87.25 105 PRO A N 1
ATOM 794 C CA . PRO A 1 105 ? 46.617 4.512 -66.928 1.00 87.25 105 PRO A CA 1
ATOM 795 C C . PRO A 1 105 ? 46.876 3.468 -65.833 1.00 87.25 105 PRO A C 1
ATOM 797 O O . PRO A 1 105 ? 46.043 3.342 -64.941 1.00 87.25 105 PRO A O 1
ATOM 800 N N . ALA A 1 106 ? 48.026 2.778 -65.838 1.00 86.44 106 ALA A N 1
ATOM 801 C CA . ALA A 1 106 ? 48.375 1.829 -64.780 1.00 86.44 106 ALA A CA 1
ATOM 802 C C . ALA A 1 106 ? 48.502 2.496 -63.397 1.00 86.44 106 ALA A C 1
ATOM 804 O O . ALA A 1 106 ? 48.002 1.963 -62.405 1.00 86.44 106 ALA A O 1
ATOM 805 N N . ILE A 1 107 ? 49.113 3.686 -63.329 1.00 90.12 107 ILE A N 1
ATOM 806 C CA . ILE A 1 107 ? 49.225 4.469 -62.087 1.00 90.12 107 ILE A CA 1
ATOM 807 C C . ILE A 1 107 ? 47.837 4.903 -61.595 1.00 90.12 107 ILE A C 1
ATOM 809 O O . ILE A 1 107 ? 47.541 4.770 -60.410 1.00 90.12 107 ILE A O 1
ATOM 813 N N . GLY A 1 108 ? 46.961 5.354 -62.500 1.00 89.44 108 GLY A N 1
ATOM 814 C CA . GLY A 1 108 ? 45.579 5.707 -62.157 1.00 89.44 108 GLY A CA 1
ATOM 815 C C . GLY A 1 108 ? 44.795 4.526 -61.574 1.00 89.44 108 GLY A C 1
ATOM 816 O O . GLY A 1 108 ? 44.155 4.660 -60.531 1.00 89.44 108 GLY A O 1
ATOM 817 N N . THR A 1 109 ? 44.901 3.342 -62.188 1.00 90.12 109 THR A N 1
ATOM 818 C CA . THR A 1 109 ? 44.256 2.119 -61.679 1.00 90.12 109 THR A CA 1
ATOM 819 C C . THR A 1 109 ? 44.830 1.657 -60.340 1.00 90.12 109 THR A C 1
ATOM 821 O O . THR A 1 109 ? 44.070 1.228 -59.475 1.00 90.12 109 THR A O 1
ATOM 824 N N . ALA A 1 110 ? 46.143 1.798 -60.129 1.00 90.19 110 ALA A N 1
ATOM 825 C CA . ALA A 1 110 ? 46.781 1.481 -58.852 1.00 90.19 110 ALA A CA 1
ATOM 826 C C . ALA A 1 110 ? 46.323 2.434 -57.732 1.00 90.19 110 ALA A C 1
ATOM 828 O O . ALA A 1 110 ? 46.041 1.987 -56.621 1.00 90.19 110 ALA A O 1
ATOM 829 N N . GLY A 1 111 ? 46.169 3.729 -58.033 1.00 92.44 111 GLY A N 1
ATOM 830 C CA . GLY A 1 111 ? 45.593 4.706 -57.104 1.00 92.44 111 GLY A CA 1
ATOM 831 C C . GLY A 1 111 ? 44.147 4.373 -56.724 1.00 92.44 111 GLY A C 1
ATOM 832 O O . GLY A 1 111 ? 43.803 4.377 -55.544 1.00 92.44 111 GLY A O 1
ATOM 833 N N . GLY A 1 112 ? 43.316 3.999 -57.704 1.00 92.75 112 GLY A N 1
ATOM 834 C CA . GLY A 1 112 ? 41.947 3.535 -57.453 1.00 92.75 112 GLY A CA 1
ATOM 835 C C . GLY A 1 112 ? 41.890 2.273 -56.585 1.00 92.75 112 GLY A C 1
ATOM 836 O O . GLY A 1 112 ? 41.068 2.184 -55.675 1.00 92.75 112 GLY A O 1
ATOM 837 N N . ALA A 1 113 ? 42.804 1.324 -56.803 1.00 93.69 113 ALA A N 1
ATOM 838 C CA . ALA A 1 113 ? 42.899 0.119 -55.988 1.00 93.69 113 ALA A CA 1
ATOM 839 C C . ALA A 1 113 ? 43.263 0.417 -54.525 1.00 93.69 113 ALA A C 1
ATOM 841 O O . ALA A 1 113 ? 42.664 -0.164 -53.617 1.00 93.69 113 ALA A O 1
ATOM 842 N N . ALA A 1 114 ? 44.205 1.337 -54.297 1.00 93.06 114 ALA A N 1
ATOM 843 C CA . ALA A 1 114 ? 44.590 1.769 -52.956 1.00 93.06 114 ALA A CA 1
ATOM 844 C C . ALA A 1 114 ? 43.426 2.462 -52.229 1.00 93.06 114 ALA A C 1
ATOM 846 O O . ALA A 1 114 ? 43.179 2.173 -51.060 1.00 93.06 114 ALA A O 1
ATOM 847 N N . LEU A 1 115 ? 42.662 3.310 -52.926 1.00 95.56 115 LEU A N 1
ATOM 848 C CA . LEU A 1 115 ? 41.464 3.944 -52.365 1.00 95.56 115 LEU A CA 1
ATOM 849 C C . LEU A 1 115 ? 40.393 2.917 -51.973 1.00 95.56 115 LEU A C 1
ATOM 851 O O . LEU A 1 115 ? 39.842 3.005 -50.879 1.00 95.56 115 LEU A O 1
ATOM 855 N N . LEU A 1 116 ? 40.131 1.920 -52.825 1.00 94.94 116 LEU A N 1
ATOM 856 C CA . LEU A 1 116 ? 39.186 0.839 -52.520 1.00 94.94 116 LEU A CA 1
ATOM 857 C C . LEU A 1 116 ? 39.635 -0.008 -51.322 1.00 94.94 116 LEU A C 1
ATOM 859 O O . LEU A 1 116 ? 38.808 -0.376 -50.492 1.00 94.94 116 LEU A O 1
ATOM 863 N N . LEU A 1 117 ? 40.938 -0.282 -51.204 1.00 94.44 117 LEU A N 1
ATOM 864 C CA . LEU A 1 117 ? 41.502 -1.013 -50.068 1.00 94.44 117 LEU A CA 1
ATOM 86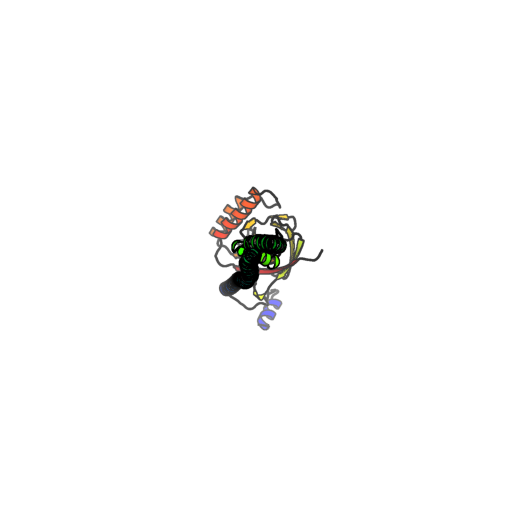5 C C . LEU A 1 117 ? 41.305 -0.240 -48.757 1.00 94.44 117 LEU A C 1
ATOM 867 O O . LEU A 1 117 ? 40.830 -0.797 -47.770 1.00 94.44 117 LEU A O 1
ATOM 871 N N . VAL A 1 118 ? 41.634 1.054 -48.756 1.00 95.75 118 VAL A N 1
ATOM 872 C CA . VAL A 1 118 ? 41.442 1.933 -47.594 1.00 95.75 118 VAL A CA 1
ATOM 873 C C . VAL A 1 118 ? 39.957 2.026 -47.229 1.00 95.75 118 VAL A C 1
ATOM 875 O O . VAL A 1 118 ? 39.609 1.903 -46.057 1.00 95.75 118 VAL A O 1
ATOM 878 N N . GLY A 1 119 ? 39.074 2.166 -48.223 1.00 95.12 119 GLY A N 1
ATOM 879 C CA . GLY A 1 119 ? 37.623 2.166 -48.023 1.00 95.12 119 GLY A CA 1
ATOM 880 C C . GLY A 1 119 ? 37.109 0.876 -47.378 1.00 95.12 119 GLY A C 1
ATOM 881 O O . GLY A 1 119 ? 36.352 0.940 -46.411 1.00 95.12 119 GLY A O 1
ATOM 882 N N . ALA A 1 120 ? 37.576 -0.288 -47.840 1.00 94.94 120 ALA A N 1
ATOM 883 C CA . ALA A 1 120 ? 37.212 -1.582 -47.262 1.00 94.94 120 ALA A CA 1
ATOM 884 C C . ALA A 1 120 ? 37.624 -1.699 -45.784 1.00 94.94 120 ALA A C 1
ATOM 886 O O . ALA A 1 120 ? 36.838 -2.164 -44.959 1.00 94.94 120 ALA A O 1
ATOM 887 N N . ILE A 1 121 ? 38.835 -1.243 -45.441 1.00 93.88 121 ILE A N 1
ATOM 888 C CA . ILE A 1 121 ? 39.335 -1.235 -44.058 1.00 93.88 121 ILE A CA 1
ATOM 889 C C . ILE A 1 121 ? 38.462 -0.333 -43.181 1.00 93.88 121 ILE A C 1
ATOM 891 O O . ILE A 1 121 ? 38.058 -0.742 -42.095 1.00 93.88 121 ILE A O 1
ATOM 895 N N . LEU A 1 122 ? 38.130 0.870 -43.656 1.00 94.31 122 LEU A N 1
ATOM 896 C CA . LEU A 1 122 ? 37.287 1.803 -42.909 1.00 94.31 122 LEU A CA 1
ATOM 897 C C . LEU A 1 122 ? 35.889 1.232 -42.639 1.00 94.31 122 LEU A C 1
ATOM 899 O O . LEU A 1 122 ? 35.457 1.237 -41.491 1.00 94.31 122 LEU A O 1
ATOM 903 N N . VAL A 1 123 ? 35.215 0.686 -43.657 1.00 93.81 123 VAL A N 1
ATOM 904 C CA . VAL A 1 123 ? 33.879 0.071 -43.508 1.00 93.81 123 VAL A CA 1
ATOM 905 C C . VAL A 1 123 ? 33.902 -1.117 -42.541 1.00 93.81 123 VAL A C 1
ATOM 907 O O . VAL A 1 123 ? 32.961 -1.319 -41.772 1.00 93.81 123 VAL A O 1
ATOM 910 N N . PHE A 1 124 ? 34.981 -1.903 -42.560 1.00 92.00 124 PHE A N 1
ATOM 911 C CA . PHE A 1 124 ? 35.156 -3.027 -41.645 1.00 92.00 124 PHE A CA 1
ATOM 912 C C . PHE A 1 124 ? 35.345 -2.571 -40.191 1.00 92.00 124 PHE A C 1
ATOM 914 O O . PHE A 1 124 ? 34.776 -3.180 -39.286 1.00 92.00 124 PHE A O 1
ATOM 921 N N . LEU A 1 125 ? 36.115 -1.502 -39.963 1.00 92.00 125 LEU A N 1
ATOM 922 C CA . LEU A 1 125 ? 36.381 -0.969 -38.624 1.00 92.00 125 LEU A CA 1
ATOM 923 C C . LEU A 1 125 ? 35.188 -0.215 -38.019 1.00 92.00 125 LEU A C 1
ATOM 925 O O . LEU A 1 125 ? 35.061 -0.191 -36.799 1.00 92.00 125 LEU A O 1
ATOM 929 N N . THR A 1 126 ? 34.304 0.367 -38.834 1.00 90.00 126 THR A N 1
ATOM 930 C CA . THR A 1 126 ? 33.074 1.037 -38.363 1.00 90.00 126 THR A CA 1
ATOM 931 C C . THR A 1 126 ? 31.897 0.081 -38.148 1.00 90.00 126 THR A C 1
ATOM 933 O O . THR A 1 126 ? 30.803 0.524 -37.808 1.00 90.00 126 THR A O 1
ATOM 936 N N . ARG A 1 127 ? 32.093 -1.230 -38.344 1.00 88.38 127 ARG A N 1
ATOM 937 C CA . ARG A 1 127 ? 31.068 -2.258 -38.119 1.00 88.38 127 ARG A CA 1
ATOM 938 C C . ARG A 1 127 ? 30.625 -2.257 -36.644 1.00 88.38 127 ARG A C 1
ATOM 940 O O . ARG A 1 127 ? 31.491 -2.377 -35.776 1.00 88.38 127 ARG A O 1
ATOM 947 N N . PRO A 1 128 ? 29.312 -2.224 -36.349 1.00 85.06 128 PRO A N 1
ATOM 948 C CA . PRO A 1 128 ? 28.830 -2.185 -34.971 1.00 85.06 128 PRO A CA 1
ATOM 949 C C . PRO A 1 128 ? 29.270 -3.414 -34.165 1.00 85.06 128 PRO A C 1
ATOM 951 O O . PRO A 1 128 ? 29.376 -4.537 -34.680 1.00 85.06 128 PRO A O 1
ATOM 954 N N . GLY A 1 129 ? 29.563 -3.177 -32.885 1.00 84.31 129 GLY A N 1
ATOM 955 C CA . GLY A 1 129 ? 30.001 -4.188 -31.927 1.00 84.31 129 GLY A CA 1
ATOM 956 C C . GLY A 1 129 ? 28.827 -4.851 -31.207 1.00 84.31 129 GLY A C 1
ATOM 957 O O . GLY A 1 129 ? 27.769 -4.257 -31.037 1.00 84.31 129 GLY A O 1
ATOM 958 N N . PHE A 1 130 ? 29.014 -6.083 -30.724 1.00 80.81 130 PHE A N 1
ATOM 959 C CA . PHE A 1 130 ? 27.983 -6.769 -29.929 1.00 80.81 130 PHE A CA 1
ATOM 960 C C . PHE A 1 130 ? 27.735 -6.116 -28.554 1.00 80.81 130 PHE A C 1
ATOM 962 O O . PHE A 1 130 ? 26.685 -6.344 -27.968 1.00 80.81 130 PHE A O 1
ATOM 969 N N . SER A 1 131 ? 28.656 -5.290 -28.046 1.00 81.81 131 SER A N 1
ATOM 970 C CA . SER A 1 131 ? 28.455 -4.524 -26.804 1.00 81.81 131 SER A CA 1
ATOM 971 C C . SER A 1 131 ? 27.311 -3.513 -26.908 1.00 81.81 131 SER A C 1
ATOM 973 O O . SER A 1 131 ? 26.703 -3.172 -25.905 1.00 81.81 131 SER A O 1
ATOM 975 N N . GLU A 1 132 ? 26.977 -3.077 -28.124 1.00 86.12 132 GLU A N 1
ATOM 976 C CA . GLU A 1 132 ? 25.903 -2.117 -28.372 1.00 86.12 132 GLU A CA 1
ATOM 977 C C . GLU A 1 132 ? 24.501 -2.739 -28.216 1.00 86.12 132 GLU A C 1
ATOM 979 O O . GLU A 1 132 ? 23.516 -2.015 -28.091 1.00 86.12 132 GLU A O 1
ATOM 984 N N . ILE A 1 133 ? 24.397 -4.078 -28.187 1.00 86.69 133 ILE A N 1
ATOM 985 C CA . ILE A 1 133 ? 23.133 -4.787 -27.934 1.00 86.69 133 ILE A CA 1
ATOM 986 C C . ILE A 1 133 ? 22.588 -4.386 -26.569 1.00 86.69 133 ILE A C 1
ATOM 988 O O . ILE A 1 133 ? 21.437 -3.972 -26.468 1.00 86.69 133 ILE A O 1
ATOM 992 N N . ASP A 1 134 ? 23.402 -4.522 -25.522 1.00 87.81 134 ASP A N 1
ATOM 993 C CA . ASP A 1 134 ? 22.936 -4.314 -24.155 1.00 87.81 134 ASP A CA 1
ATOM 994 C C . ASP A 1 134 ? 22.610 -2.822 -23.918 1.00 87.81 134 ASP A C 1
ATOM 996 O O . ASP A 1 134 ? 21.599 -2.518 -23.286 1.00 87.81 134 ASP A O 1
ATOM 1000 N N . ASP A 1 135 ? 23.361 -1.897 -24.533 1.00 89.75 135 ASP A N 1
ATOM 1001 C CA . ASP A 1 135 ? 23.081 -0.452 -24.497 1.00 89.75 135 ASP A CA 1
ATOM 1002 C C . ASP A 1 135 ? 21.764 -0.089 -25.207 1.00 89.75 135 ASP A C 1
ATOM 1004 O O . ASP A 1 135 ? 20.942 0.656 -24.664 1.00 89.75 135 ASP A O 1
ATOM 1008 N N . ARG A 1 136 ? 21.521 -0.632 -26.410 1.00 89.62 136 ARG A N 1
ATOM 1009 C CA . ARG A 1 136 ? 20.276 -0.402 -27.166 1.00 89.62 136 ARG A CA 1
ATOM 1010 C C . ARG A 1 136 ? 19.073 -1.048 -26.473 1.00 89.62 136 ARG A C 1
ATOM 1012 O O . ARG A 1 136 ? 18.010 -0.432 -26.417 1.00 89.62 136 ARG A O 1
ATOM 1019 N N . VAL A 1 137 ? 19.241 -2.249 -25.905 1.00 92.25 137 VAL A N 1
ATOM 1020 C CA . VAL A 1 137 ? 18.202 -2.926 -25.109 1.00 92.25 137 VAL A CA 1
ATOM 1021 C C . VAL A 1 137 ? 17.865 -2.090 -23.883 1.00 92.25 137 VAL A C 1
ATOM 1023 O O . VAL A 1 137 ? 16.690 -1.827 -23.647 1.00 92.25 137 VAL A O 1
ATOM 1026 N N . ALA A 1 138 ? 18.865 -1.619 -23.136 1.00 89.44 138 ALA A N 1
ATOM 1027 C CA . ALA A 1 138 ? 18.645 -0.772 -21.968 1.00 89.44 138 ALA A CA 1
ATOM 1028 C C . ALA A 1 138 ? 17.946 0.548 -22.334 1.00 89.44 138 ALA A C 1
ATOM 1030 O O . ALA A 1 138 ? 17.024 0.974 -21.636 1.00 89.44 138 ALA A O 1
ATOM 1031 N N . ALA A 1 139 ? 18.342 1.179 -23.443 1.00 91.50 139 ALA A N 1
ATOM 1032 C CA . ALA A 1 139 ? 17.729 2.414 -23.920 1.00 91.50 139 ALA A CA 1
ATOM 1033 C C . ALA A 1 139 ? 16.254 2.227 -24.308 1.00 91.50 139 ALA A C 1
ATOM 1035 O O . ALA A 1 139 ? 15.425 3.060 -23.946 1.00 91.50 139 ALA A O 1
ATOM 1036 N N . GLU A 1 140 ? 15.912 1.147 -25.014 1.00 91.50 140 GLU A N 1
ATOM 1037 C CA . GLU A 1 140 ? 14.532 0.882 -25.436 1.00 91.50 140 GLU A CA 1
ATOM 1038 C C . GLU A 1 140 ? 13.661 0.406 -24.268 1.00 91.50 140 GLU A C 1
ATOM 1040 O O . GLU A 1 140 ? 12.540 0.880 -24.087 1.00 91.50 140 GLU A O 1
ATOM 1045 N N . LEU A 1 141 ? 14.216 -0.428 -23.387 1.00 91.56 141 LEU A N 1
ATOM 1046 C CA . LEU A 1 141 ? 13.538 -0.878 -22.175 1.00 91.56 141 LEU A CA 1
ATOM 1047 C C . LEU A 1 141 ? 13.221 0.295 -21.236 1.00 91.56 141 LEU A C 1
ATOM 1049 O O . LEU A 1 141 ? 12.150 0.316 -20.638 1.00 91.56 141 LEU A O 1
ATOM 1053 N N . LYS A 1 142 ? 14.098 1.307 -21.159 1.00 91.12 142 LYS A N 1
ATOM 1054 C CA . LYS A 1 142 ? 13.845 2.555 -20.418 1.00 91.12 142 LYS A CA 1
ATOM 1055 C C . LYS A 1 142 ? 12.726 3.403 -21.036 1.00 91.12 142 LYS A C 1
ATOM 1057 O O . LYS A 1 142 ? 12.060 4.128 -20.304 1.00 91.12 142 LYS A O 1
ATOM 1062 N N . LYS A 1 143 ? 12.502 3.343 -22.353 1.00 90.19 143 LYS A N 1
ATOM 1063 C CA . LYS A 1 143 ? 11.368 4.035 -22.997 1.00 90.19 143 LYS A CA 1
ATOM 1064 C C . LYS A 1 143 ? 10.046 3.321 -22.733 1.00 90.19 143 LYS A C 1
ATOM 1066 O O . LYS A 1 143 ? 9.033 3.985 -22.547 1.00 90.19 143 LYS A O 1
ATOM 1071 N N . GLU A 1 144 ? 10.057 1.989 -22.731 1.00 86.25 144 GLU A N 1
ATOM 1072 C CA . GLU A 1 144 ? 8.849 1.176 -22.543 1.00 86.25 144 GLU A CA 1
ATOM 1073 C C . GLU A 1 144 ? 8.450 1.040 -21.065 1.00 86.25 144 GLU A C 1
ATOM 1075 O O . GLU A 1 144 ? 7.265 1.010 -20.728 1.00 86.25 144 GLU A O 1
ATOM 1080 N N . PHE A 1 145 ? 9.443 1.034 -20.177 1.00 86.94 145 PHE A N 1
ATOM 1081 C CA . PHE A 1 145 ? 9.284 1.129 -18.731 1.00 86.94 145 PHE A CA 1
ATOM 1082 C C . PHE A 1 145 ? 10.080 2.333 -18.228 1.00 86.94 145 PHE A C 1
ATOM 1084 O O . PHE A 1 145 ? 11.172 2.156 -17.674 1.00 86.94 145 PHE A O 1
ATOM 1091 N N . PRO A 1 146 ? 9.567 3.563 -18.418 1.00 82.94 146 PRO A N 1
ATOM 1092 C CA . PRO A 1 146 ? 10.170 4.721 -17.787 1.00 82.94 146 PRO A CA 1
ATOM 1093 C C . PRO A 1 146 ? 10.206 4.455 -16.284 1.00 82.94 146 PRO A C 1
ATOM 1095 O O . PRO A 1 146 ? 9.175 4.219 -15.652 1.00 82.94 146 PRO A O 1
ATOM 1098 N N . GLN A 1 147 ? 11.409 4.427 -15.712 1.00 65.81 147 GLN A N 1
ATOM 1099 C CA . GLN A 1 147 ? 11.532 4.532 -14.269 1.00 65.81 147 GLN A CA 1
ATOM 1100 C C . GLN A 1 147 ? 10.999 5.915 -13.914 1.00 65.81 147 GLN A C 1
ATOM 1102 O O . GLN A 1 147 ? 11.624 6.920 -14.252 1.00 65.81 147 GLN A O 1
ATOM 1107 N N . GLU A 1 148 ? 9.821 5.968 -13.297 1.00 52.06 148 GLU A N 1
ATOM 1108 C CA . GLU A 1 148 ? 9.373 7.171 -12.611 1.00 52.06 148 GLU A CA 1
ATOM 1109 C C . GLU A 1 148 ? 10.407 7.439 -11.512 1.00 52.06 148 GLU A C 1
ATOM 1111 O O . GLU A 1 148 ? 10.434 6.769 -10.476 1.00 52.06 148 GLU A O 1
ATOM 1116 N N . GLU A 1 149 ? 11.330 8.368 -11.770 1.00 46.38 149 GLU A N 1
ATOM 1117 C CA . GLU A 1 149 ? 12.157 8.965 -10.730 1.00 46.38 149 GLU A CA 1
ATOM 1118 C C . GLU A 1 149 ? 11.208 9.698 -9.775 1.00 46.38 149 GLU A C 1
ATOM 1120 O O . GLU A 1 149 ? 10.883 10.865 -9.953 1.00 46.38 149 GLU A O 1
ATOM 1125 N N . GLY A 1 150 ? 10.725 8.977 -8.765 1.00 46.16 150 GLY A N 1
ATOM 1126 C CA . GLY A 1 150 ? 10.141 9.579 -7.576 1.00 46.16 150 GLY A CA 1
ATOM 1127 C C . GLY A 1 150 ? 8.673 9.995 -7.634 1.00 46.16 150 GLY A C 1
ATOM 1128 O O . GLY A 1 150 ? 8.292 10.821 -6.811 1.00 46.16 150 GLY A O 1
ATOM 1129 N N . GLU A 1 151 ? 7.824 9.398 -8.471 1.00 38.78 151 GLU A N 1
ATOM 1130 C CA . GLU A 1 151 ? 6.378 9.428 -8.215 1.00 38.78 151 GLU A CA 1
ATOM 1131 C C . GLU A 1 151 ? 5.868 8.022 -7.917 1.00 38.78 151 GLU A C 1
ATOM 1133 O O . GLU A 1 151 ? 5.672 7.162 -8.762 1.00 38.78 151 GLU A O 1
ATOM 1138 N N . SER A 1 152 ? 5.679 7.768 -6.627 1.00 35.12 152 SER A N 1
ATOM 1139 C CA . SER A 1 152 ? 4.907 6.633 -6.148 1.00 35.12 152 SER A CA 1
ATOM 1140 C C . SER A 1 152 ? 3.436 6.865 -6.499 1.00 35.12 152 SER A C 1
ATOM 1142 O O . SER A 1 152 ? 2.626 7.263 -5.667 1.00 35.12 152 SER A O 1
ATOM 1144 N N . SER A 1 153 ? 3.066 6.593 -7.748 1.00 37.12 153 SER A N 1
ATOM 1145 C CA . SER A 1 153 ? 1.670 6.474 -8.171 1.00 37.12 153 SER A CA 1
ATOM 1146 C C . SER A 1 153 ? 1.097 5.151 -7.648 1.00 37.12 153 SER A C 1
ATOM 1148 O O . SER A 1 153 ? 0.865 4.187 -8.376 1.00 37.12 153 SER A O 1
ATOM 1150 N N . GLY A 1 154 ? 0.934 5.087 -6.327 1.00 37.03 154 GLY A N 1
ATOM 1151 C CA . GLY A 1 154 ? 0.440 3.938 -5.587 1.00 37.03 154 GLY A CA 1
ATOM 1152 C C . GLY A 1 154 ? 0.311 4.278 -4.108 1.00 37.03 154 GLY A C 1
ATOM 1153 O O . GLY A 1 154 ? 1.298 4.259 -3.382 1.00 37.03 154 GLY A O 1
ATOM 1154 N N . SER A 1 155 ? -0.930 4.515 -3.679 1.00 37.81 155 SER A N 1
ATOM 1155 C CA . SER A 1 155 ? -1.346 4.936 -2.336 1.00 37.81 155 SER A CA 1
ATOM 1156 C C . SER A 1 155 ? -1.182 6.434 -2.092 1.00 37.81 155 SER A C 1
ATOM 1158 O O . SER A 1 155 ? -0.089 6.939 -1.853 1.00 37.81 155 SER A O 1
ATOM 1160 N N . SER A 1 156 ? -2.302 7.157 -2.106 1.00 38.59 156 SER A N 1
ATOM 1161 C CA . SER A 1 156 ? -2.400 8.451 -1.440 1.00 38.59 156 SER A CA 1
ATOM 1162 C C . SER A 1 156 ? -1.983 8.268 0.021 1.00 38.59 156 SER A C 1
ATOM 1164 O O . SER A 1 156 ? -2.771 7.823 0.855 1.00 38.59 156 SER A O 1
ATOM 1166 N N . ILE A 1 157 ? -0.719 8.574 0.304 1.00 46.31 157 ILE A N 1
ATOM 1167 C CA . ILE A 1 157 ? -0.131 8.662 1.636 1.00 46.31 157 ILE A CA 1
ATOM 1168 C C . ILE A 1 157 ? -1.102 9.431 2.523 1.00 46.31 157 ILE A C 1
ATOM 1170 O O . ILE A 1 157 ? -1.354 10.599 2.233 1.00 46.31 157 ILE A O 1
ATOM 1174 N N . ALA A 1 158 ? -1.630 8.774 3.567 1.00 57.19 158 ALA A N 1
ATOM 1175 C CA . ALA A 1 158 ? -2.245 9.367 4.759 1.00 57.19 158 ALA A CA 1
ATOM 1176 C C . ALA A 1 158 ? -2.770 10.785 4.541 1.00 57.19 158 ALA A C 1
ATOM 1178 O O . ALA A 1 158 ? -2.257 11.733 5.121 1.00 57.19 158 ALA A O 1
ATOM 1179 N N . ALA A 1 159 ? -3.709 10.978 3.616 1.00 70.25 159 ALA A N 1
ATOM 1180 C CA . ALA A 1 159 ? -3.954 12.328 3.146 1.00 70.25 159 ALA A CA 1
ATOM 1181 C C . ALA A 1 159 ? -4.648 13.099 4.273 1.00 70.25 159 ALA A C 1
ATOM 1183 O O . ALA A 1 159 ? -5.752 12.729 4.674 1.00 70.25 159 ALA A O 1
ATOM 1184 N N . ASN A 1 160 ? -4.002 14.155 4.778 1.00 86.50 160 ASN A N 1
ATOM 1185 C CA . ASN A 1 160 ? -4.625 15.091 5.713 1.00 86.50 160 ASN A CA 1
ATOM 1186 C C . ASN A 1 160 ? -6.008 15.480 5.185 1.00 86.50 160 ASN A C 1
ATOM 1188 O O . ASN A 1 160 ? -6.150 15.759 3.985 1.00 86.50 160 ASN A O 1
ATOM 1192 N N . GLY A 1 161 ? -7.016 15.499 6.048 1.00 89.62 161 GLY A N 1
ATOM 1193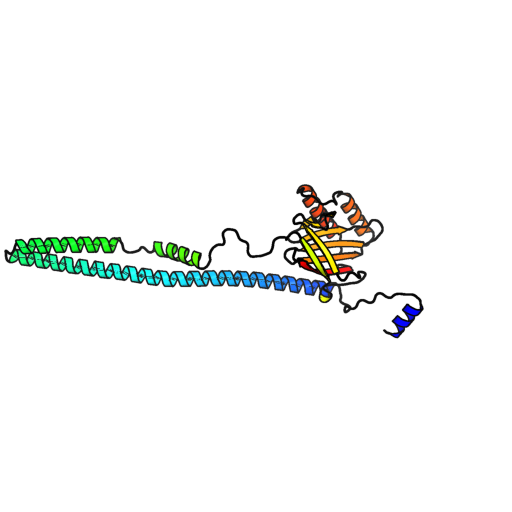 C CA . GLY A 1 161 ? -8.342 15.961 5.661 1.00 89.62 161 GLY A CA 1
ATOM 1194 C C . GLY A 1 161 ? -9.474 15.366 6.477 1.00 89.62 161 GLY A C 1
ATOM 1195 O O . GLY A 1 161 ? -9.260 14.638 7.442 1.00 89.62 161 GLY A O 1
ATOM 1196 N N . GLN A 1 162 ? -10.684 15.714 6.058 1.00 92.88 162 GLN A N 1
ATOM 1197 C CA . GLN A 1 162 ? -11.921 15.235 6.654 1.00 92.88 162 GLN A CA 1
ATOM 1198 C C . GLN A 1 162 ? -12.396 13.985 5.919 1.00 92.88 162 GLN A C 1
ATOM 1200 O O . GLN A 1 162 ? -12.334 13.914 4.690 1.00 92.88 162 GLN A O 1
ATOM 1205 N N . TYR A 1 163 ? -12.868 13.017 6.687 1.00 93.56 163 TYR A N 1
ATOM 1206 C CA . TYR A 1 163 ? -13.396 11.753 6.218 1.00 93.56 163 TYR A CA 1
ATOM 1207 C C . TYR A 1 163 ? -14.801 11.566 6.781 1.00 93.56 163 TYR A C 1
ATOM 1209 O O . TYR A 1 163 ? -15.023 11.792 7.972 1.00 93.56 163 TYR A O 1
ATOM 1217 N N . GLN A 1 164 ? -15.716 11.119 5.926 1.00 94.81 164 GLN A N 1
ATOM 1218 C CA . GLN A 1 164 ? -16.987 10.545 6.346 1.00 94.81 164 GLN A CA 1
ATOM 1219 C C . GLN A 1 164 ? -16.798 9.036 6.425 1.00 94.81 164 GLN A C 1
ATOM 1221 O O . GLN A 1 164 ? -16.427 8.423 5.428 1.00 94.81 164 GLN A O 1
ATOM 1226 N N . CYS A 1 165 ? -17.004 8.448 7.597 1.00 95.75 165 CYS A N 1
ATOM 1227 C CA . CYS A 1 165 ? -16.845 7.016 7.815 1.00 95.75 165 CYS A CA 1
ATOM 1228 C C . CYS A 1 165 ? -18.206 6.374 8.077 1.00 95.75 165 CYS A C 1
ATOM 1230 O O . CYS A 1 165 ? -18.824 6.653 9.105 1.00 95.75 165 CYS A O 1
ATOM 1232 N N . ASP A 1 166 ? -18.635 5.488 7.182 1.00 95.56 166 ASP A N 1
ATOM 1233 C CA . ASP A 1 166 ? -19.914 4.785 7.265 1.00 95.56 166 ASP A CA 1
ATOM 1234 C C . ASP A 1 166 ? -19.712 3.335 7.715 1.00 95.56 166 ASP A C 1
ATOM 1236 O O . ASP A 1 166 ? -18.779 2.646 7.294 1.00 95.56 166 ASP A O 1
ATOM 1240 N N . LEU A 1 167 ? -20.576 2.862 8.613 1.00 94.62 167 LEU A N 1
ATOM 1241 C CA . LEU A 1 167 ? -20.476 1.534 9.205 1.00 94.62 167 LEU A CA 1
ATOM 1242 C C . LEU A 1 167 ? -20.771 0.447 8.165 1.00 94.62 167 LEU A C 1
ATOM 1244 O O . LEU A 1 167 ? -21.880 0.335 7.641 1.00 94.62 167 LEU A O 1
ATOM 1248 N N . ASN A 1 168 ? -19.810 -0.448 7.944 1.00 93.06 168 ASN A N 1
ATOM 1249 C CA . ASN A 1 168 ? -20.030 -1.648 7.152 1.00 93.06 168 ASN A CA 1
ATOM 1250 C C . ASN A 1 168 ? -20.657 -2.743 8.032 1.00 93.06 168 ASN A C 1
ATOM 1252 O O . ASN A 1 168 ? -19.977 -3.416 8.816 1.00 93.06 168 ASN A O 1
ATOM 1256 N N . LEU A 1 169 ? -21.967 -2.941 7.875 1.00 88.94 169 LEU A N 1
ATOM 1257 C CA . LEU A 1 169 ? -22.748 -3.926 8.631 1.00 88.94 169 LEU A CA 1
ATOM 1258 C C . LEU A 1 169 ? -22.310 -5.378 8.385 1.00 88.94 169 LEU A C 1
ATOM 1260 O O . LEU A 1 169 ? -22.353 -6.187 9.309 1.00 88.94 169 LEU A O 1
ATOM 1264 N N . ASP A 1 170 ? -21.849 -5.713 7.178 1.00 88.06 170 ASP A N 1
ATOM 1265 C CA . ASP A 1 170 ? -21.434 -7.079 6.825 1.00 88.06 170 ASP A CA 1
ATOM 1266 C C . ASP A 1 170 ? -20.097 -7.475 7.465 1.00 88.06 170 ASP A C 1
ATOM 1268 O O . ASP A 1 170 ? -19.798 -8.664 7.631 1.00 88.06 170 ASP A O 1
ATOM 1272 N N . ARG A 1 171 ? -19.288 -6.471 7.812 1.00 90.38 171 ARG A N 1
ATOM 1273 C CA . ARG A 1 171 ? -17.958 -6.602 8.426 1.00 90.38 171 ARG A CA 1
ATOM 1274 C C . ARG A 1 171 ? -17.971 -6.397 9.931 1.00 90.38 171 ARG A C 1
ATOM 1276 O O . ARG A 1 171 ? -16.996 -6.730 10.605 1.00 90.38 171 ARG A O 1
ATOM 1283 N N . SER A 1 172 ? -19.066 -5.853 10.451 1.00 91.06 172 SER A N 1
ATOM 1284 C CA . SER A 1 172 ? -19.181 -5.457 11.845 1.00 91.06 172 SER A CA 1
ATOM 1285 C C . SER A 1 172 ? -19.928 -6.495 12.670 1.00 91.06 172 SER A C 1
ATOM 1287 O O . SER A 1 172 ? -20.990 -6.995 12.306 1.00 91.06 172 SER A O 1
ATOM 1289 N N . ARG A 1 173 ? -19.393 -6.772 13.856 1.00 89.94 173 ARG A N 1
ATOM 1290 C CA . ARG A 1 173 ? -20.105 -7.441 14.938 1.00 89.94 173 ARG A CA 1
ATOM 1291 C C . ARG A 1 173 ? -20.542 -6.396 15.948 1.00 89.94 173 ARG A C 1
ATOM 1293 O O . ARG A 1 173 ? -19.736 -5.985 16.778 1.00 89.94 173 ARG A O 1
ATOM 1300 N N . ILE A 1 174 ? -21.812 -6.022 15.884 1.00 89.06 174 ILE A N 1
ATOM 1301 C CA . ILE A 1 174 ? -22.436 -5.023 16.754 1.00 89.06 174 ILE A CA 1
ATOM 1302 C C . ILE A 1 174 ? -23.081 -5.737 17.946 1.00 89.06 174 ILE A C 1
ATOM 1304 O O . ILE A 1 174 ? -23.752 -6.755 17.774 1.00 89.06 174 ILE A O 1
ATOM 1308 N N . THR A 1 175 ? -22.865 -5.226 19.155 1.00 84.75 175 THR A N 1
ATOM 1309 C CA . THR A 1 175 ? -23.477 -5.747 20.387 1.00 84.75 175 THR A CA 1
ATOM 1310 C C . THR A 1 175 ? -24.118 -4.656 21.237 1.00 84.75 175 THR A C 1
ATOM 1312 O O . THR A 1 175 ? -25.196 -4.884 21.776 1.00 84.75 175 THR A O 1
ATOM 1315 N N . VAL A 1 176 ? -23.484 -3.488 21.350 1.00 82.19 176 VAL A N 1
ATOM 1316 C CA . VAL A 1 176 ? -23.925 -2.370 22.199 1.00 82.19 176 VAL A CA 1
ATOM 1317 C C . VAL A 1 176 ? -23.880 -1.015 21.491 1.00 82.19 176 VAL A C 1
ATOM 1319 O O . VAL A 1 176 ? -24.515 -0.076 21.958 1.00 82.19 176 VAL A O 1
ATOM 1322 N N . SER A 1 177 ? -23.126 -0.882 20.399 1.00 84.00 177 SER A N 1
ATOM 1323 C CA . SER A 1 177 ? -22.993 0.381 19.670 1.00 84.00 177 SER A CA 1
ATOM 1324 C C . SER A 1 177 ? -24.150 0.631 18.694 1.00 84.00 177 SER A C 1
ATOM 1326 O O . SER A 1 177 ? -24.617 -0.285 18.028 1.00 84.00 177 SER A O 1
ATOM 1328 N N . GLU A 1 178 ? -24.564 1.897 18.581 1.00 79.19 178 GLU A N 1
ATOM 1329 C CA . GLU A 1 178 ? -25.666 2.365 17.712 1.00 79.19 178 GLU A CA 1
ATOM 1330 C C . GLU A 1 178 ? -25.209 3.465 16.727 1.00 79.19 178 GLU A C 1
ATOM 1332 O O . GLU A 1 178 ? -26.016 4.246 16.235 1.00 79.19 178 GLU A O 1
ATOM 1337 N N . VAL A 1 179 ? -23.899 3.592 16.490 1.00 77.81 179 VAL A N 1
ATOM 1338 C CA . VAL A 1 179 ? -23.329 4.646 15.635 1.00 77.81 179 VAL A CA 1
ATOM 1339 C C . VAL A 1 179 ? -23.188 4.120 14.211 1.00 77.81 179 VAL A C 1
ATOM 1341 O O . VAL A 1 179 ? -22.321 3.288 13.955 1.00 77.81 179 VAL A O 1
ATOM 1344 N N . ASP A 1 180 ? -24.026 4.620 13.304 1.00 84.44 180 ASP A N 1
ATOM 1345 C CA . ASP A 1 180 ? -24.025 4.211 11.893 1.00 84.44 180 ASP A CA 1
ATOM 1346 C C . ASP A 1 180 ? -22.963 4.947 11.062 1.00 84.44 180 ASP A C 1
ATOM 1348 O O . ASP A 1 180 ? -22.438 4.389 10.103 1.00 84.44 180 ASP A O 1
ATOM 1352 N N . SER A 1 181 ? -22.609 6.178 11.435 1.00 90.75 181 SER A N 1
ATOM 1353 C CA . SER A 1 181 ? -21.566 6.957 10.765 1.00 90.75 181 SER A CA 1
ATOM 1354 C C . SER A 1 181 ? -20.838 7.894 11.728 1.00 90.75 181 SER A C 1
ATOM 1356 O O . SER A 1 181 ? -21.351 8.249 12.795 1.00 90.75 181 SER A O 1
ATOM 1358 N N . LEU A 1 182 ? -19.606 8.266 11.377 1.00 92.31 182 LEU A N 1
ATOM 1359 C CA . LEU A 1 182 ? -18.790 9.210 12.139 1.00 92.31 182 LEU A CA 1
ATOM 1360 C C . LEU A 1 182 ? -17.947 10.106 11.232 1.00 92.31 182 LEU A C 1
ATOM 1362 O O . LEU A 1 182 ? -17.503 9.687 10.162 1.00 92.31 182 LEU A O 1
ATOM 1366 N N . ASP A 1 183 ? -17.682 11.315 11.722 1.00 93.69 183 ASP A N 1
ATOM 1367 C CA . ASP A 1 183 ? -16.802 12.282 11.072 1.00 93.69 183 ASP A CA 1
ATOM 1368 C C . ASP A 1 183 ? -15.399 12.191 11.677 1.00 93.69 183 ASP A C 1
ATOM 1370 O O . ASP A 1 183 ? -15.213 12.214 12.903 1.00 93.69 183 ASP A O 1
ATOM 1374 N N . LEU A 1 184 ? -14.399 12.094 10.806 1.00 92.88 184 LEU A N 1
ATOM 1375 C CA . LEU A 1 184 ? -13.002 11.931 11.184 1.00 92.88 184 LEU A CA 1
ATOM 1376 C C . LEU A 1 184 ? -12.141 12.982 10.478 1.00 92.88 184 LEU A C 1
ATOM 1378 O O . LEU A 1 184 ? -11.909 12.914 9.276 1.00 92.88 184 LEU A O 1
ATOM 1382 N N . GLU A 1 185 ? -11.604 13.935 11.228 1.00 93.69 185 GLU A N 1
ATOM 1383 C CA . GLU A 1 185 ? -10.519 14.797 10.770 1.00 93.69 185 GLU A CA 1
ATOM 1384 C C . GLU A 1 185 ? -9.183 14.115 11.076 1.00 93.69 185 GLU A C 1
ATOM 1386 O O . GLU A 1 185 ? -8.811 13.916 12.237 1.00 93.69 185 GLU A O 1
ATOM 1391 N N . TRP A 1 186 ? -8.465 13.747 10.019 1.00 92.75 186 TRP A N 1
ATOM 1392 C CA . TRP A 1 186 ? -7.201 13.033 10.092 1.00 92.75 186 TRP A CA 1
ATOM 1393 C C . TRP A 1 186 ? -6.017 13.945 9.784 1.00 92.75 186 TRP A C 1
ATOM 1395 O O . TRP A 1 186 ? -5.994 14.633 8.757 1.00 92.75 186 TRP A O 1
ATOM 1405 N N . ASN A 1 187 ? -4.992 13.869 10.632 1.00 90.75 187 ASN A N 1
ATOM 1406 C CA . ASN A 1 187 ? -3.673 14.425 10.374 1.00 90.75 187 ASN A CA 1
ATOM 1407 C C . ASN A 1 187 ? -2.629 13.305 10.194 1.00 90.75 187 ASN A C 1
ATOM 1409 O O . ASN A 1 187 ? -2.638 12.304 10.904 1.00 90.75 187 ASN A O 1
ATOM 1413 N N . GLN A 1 188 ? -1.687 13.500 9.276 1.00 86.94 188 GLN A N 1
ATOM 1414 C CA . GLN A 1 188 ? -0.565 12.629 8.927 1.00 86.94 188 GLN A CA 1
ATOM 1415 C C . GLN A 1 188 ? 0.299 12.239 10.120 1.00 86.94 188 GLN A C 1
ATOM 1417 O O . GLN A 1 188 ? 0.893 11.164 10.108 1.00 86.94 188 GLN A O 1
ATOM 1422 N N . ASN A 1 189 ? 0.364 13.082 11.151 1.00 87.06 189 ASN A N 1
ATOM 1423 C CA . ASN A 1 189 ? 1.062 12.761 12.394 1.00 87.06 189 ASN A CA 1
ATOM 1424 C C . ASN A 1 189 ? 0.265 11.836 13.334 1.00 87.06 189 ASN A C 1
ATOM 1426 O O . ASN A 1 189 ? 0.717 11.584 14.448 1.00 87.06 189 ASN A O 1
ATOM 1430 N N . GLY A 1 190 ? -0.916 11.359 12.936 1.00 90.19 190 GLY A N 1
ATOM 1431 C CA . GLY A 1 190 ? -1.779 10.512 13.755 1.00 90.19 190 GLY A CA 1
ATOM 1432 C C . GLY A 1 190 ? -2.701 11.265 14.708 1.00 90.19 190 GLY A C 1
ATOM 1433 O O . GLY A 1 190 ? -3.340 10.645 15.560 1.00 90.19 190 GLY A O 1
ATOM 1434 N N . CYS A 1 191 ? -2.758 12.594 14.615 1.00 92.44 191 CYS A N 1
ATOM 1435 C CA . CYS A 1 191 ? -3.696 13.392 15.388 1.00 92.44 191 CYS A CA 1
ATOM 1436 C C . CYS A 1 191 ? -5.088 13.335 14.752 1.00 92.44 191 CYS A C 1
ATOM 1438 O O . CYS A 1 191 ? -5.270 13.681 13.586 1.00 92.44 191 CYS A O 1
ATOM 1440 N N . VAL A 1 192 ? -6.073 12.938 15.551 1.00 92.56 192 VAL A N 1
ATOM 1441 C CA . VAL A 1 192 ? -7.480 12.855 15.160 1.00 92.56 192 VAL A CA 1
ATOM 1442 C C . VAL A 1 192 ? -8.279 13.975 15.814 1.00 92.56 192 VAL A C 1
ATOM 1444 O O . VAL A 1 192 ? -8.172 14.192 17.032 1.00 92.56 192 VAL A O 1
ATOM 1447 N N . ASN A 1 193 ? -9.104 14.658 15.015 1.00 91.19 193 ASN A N 1
ATOM 1448 C CA . ASN A 1 193 ? -10.020 15.728 15.434 1.00 91.19 193 ASN A CA 1
ATOM 1449 C C . ASN A 1 193 ? -9.323 16.824 16.259 1.00 91.19 193 ASN A C 1
ATOM 1451 O O . ASN A 1 193 ? -9.894 17.336 17.222 1.00 91.19 193 ASN A O 1
ATOM 1455 N N . GLY A 1 194 ? -8.042 17.092 15.970 1.00 88.62 194 GLY A N 1
ATOM 1456 C CA . GLY A 1 194 ? -7.207 18.074 16.674 1.00 88.62 194 GLY A CA 1
ATOM 1457 C C . GLY A 1 194 ? -6.948 17.785 18.159 1.00 88.62 194 GLY A C 1
ATOM 1458 O O . GLY A 1 194 ? -6.437 18.648 18.871 1.00 88.62 194 GLY A O 1
ATOM 1459 N N . ARG A 1 195 ? -7.338 16.610 18.669 1.00 89.56 195 ARG A N 1
ATOM 1460 C CA . ARG A 1 195 ? -7.431 16.360 20.120 1.00 89.56 195 ARG A CA 1
ATOM 1461 C C . ARG A 1 195 ? -6.752 15.089 20.579 1.00 89.56 195 ARG A C 1
ATOM 1463 O O . ARG A 1 195 ? -6.315 15.018 21.723 1.00 89.56 195 ARG A O 1
ATOM 1470 N N . THR A 1 196 ? -6.730 14.075 19.727 1.00 90.81 196 THR A N 1
ATOM 1471 C CA . THR A 1 196 ? -6.398 12.718 20.138 1.00 90.81 196 THR A CA 1
ATOM 1472 C C . THR A 1 196 ? -5.226 12.192 19.339 1.00 90.81 196 THR A C 1
ATOM 1474 O O . THR A 1 196 ? -5.348 12.006 18.133 1.00 90.81 196 THR A O 1
ATOM 1477 N N . GLN A 1 197 ? -4.125 11.876 20.015 1.00 93.38 197 GLN A N 1
ATOM 1478 C CA . GLN A 1 197 ? -2.985 11.238 19.370 1.00 93.38 197 GLN A CA 1
ATOM 1479 C C . GLN A 1 197 ? -3.182 9.721 19.249 1.00 93.38 197 GLN A C 1
ATOM 1481 O O . GLN A 1 197 ? -3.474 9.041 20.236 1.00 93.38 197 GLN A O 1
ATOM 1486 N N . TYR A 1 198 ? -2.993 9.197 18.041 1.00 93.38 198 TYR A N 1
ATOM 1487 C CA . TYR A 1 198 ? -2.893 7.766 17.765 1.00 93.38 198 TYR A CA 1
ATOM 1488 C C . TYR A 1 198 ? -1.413 7.378 17.646 1.00 93.38 198 TYR A C 1
ATOM 1490 O O . TYR A 1 198 ? -0.593 8.163 17.168 1.00 93.38 198 TYR A O 1
ATOM 1498 N N . GLY A 1 199 ? -1.065 6.172 18.093 1.00 91.12 199 GLY A N 1
ATOM 1499 C CA . GLY A 1 199 ? 0.262 5.583 17.913 1.00 91.12 199 GLY A CA 1
ATOM 1500 C C . GLY A 1 199 ? 0.339 4.804 16.605 1.00 91.12 199 GLY A C 1
ATOM 1501 O O . GLY A 1 199 ? -0.639 4.170 16.210 1.00 91.12 199 GLY A O 1
ATOM 1502 N N . HIS A 1 200 ? 1.487 4.850 15.939 1.00 89.12 200 HIS A N 1
ATOM 1503 C CA . HIS A 1 200 ? 1.709 4.175 14.661 1.00 89.12 200 HIS A CA 1
ATOM 1504 C C . HIS A 1 200 ? 2.283 2.767 14.856 1.00 89.12 200 HIS A C 1
ATOM 1506 O O . HIS A 1 200 ? 3.295 2.609 15.536 1.00 89.12 200 HIS A O 1
ATOM 1512 N N . ASP A 1 201 ? 1.670 1.765 14.226 1.00 84.69 201 ASP A N 1
ATOM 1513 C CA . ASP A 1 201 ? 2.147 0.380 14.186 1.00 84.69 201 ASP A CA 1
ATOM 1514 C C . ASP A 1 201 ? 1.946 -0.210 12.777 1.00 84.69 201 ASP A C 1
ATOM 1516 O O . ASP A 1 201 ? 0.823 -0.480 12.338 1.00 84.69 201 ASP A O 1
ATOM 1520 N N . GLY A 1 202 ? 3.041 -0.375 12.030 1.00 83.69 202 GLY A N 1
ATOM 1521 C CA . GLY A 1 202 ? 2.998 -0.855 10.647 1.00 83.69 202 GLY A CA 1
ATOM 1522 C C . GLY A 1 202 ? 2.249 0.105 9.717 1.00 83.69 202 GLY A C 1
ATOM 1523 O O . GLY A 1 202 ? 2.744 1.188 9.443 1.00 83.69 202 GLY A O 1
ATOM 1524 N N . SER A 1 203 ? 1.083 -0.299 9.200 1.00 81.06 203 SER A N 1
ATOM 1525 C CA . SER A 1 203 ? 0.203 0.552 8.376 1.00 81.06 203 SER A CA 1
ATOM 1526 C C . SER A 1 203 ? -0.966 1.164 9.155 1.00 81.06 203 SER A C 1
ATOM 1528 O O . SER A 1 203 ? -1.752 1.923 8.587 1.00 81.06 203 SER A O 1
ATOM 1530 N N . LYS A 1 204 ? -1.130 0.804 10.435 1.00 88.50 204 LYS A N 1
ATOM 1531 C CA . LYS A 1 204 ? -2.296 1.170 11.240 1.00 88.50 204 LYS A CA 1
ATOM 1532 C C . LYS A 1 204 ? -1.910 2.165 12.320 1.00 88.50 204 LYS A C 1
ATOM 1534 O O . LYS A 1 204 ? -0.953 1.979 13.066 1.00 88.50 204 LYS A O 1
ATOM 1539 N N . TRP A 1 205 ? -2.735 3.187 12.470 1.00 93.75 205 TRP A N 1
ATOM 1540 C CA . TRP A 1 205 ? -2.690 4.085 13.612 1.00 93.75 205 TRP A CA 1
ATOM 1541 C C . TRP A 1 205 ? -3.718 3.639 14.629 1.00 93.75 205 TRP A C 1
ATOM 1543 O O . TRP A 1 205 ? -4.846 3.356 14.247 1.00 93.75 205 TRP A O 1
ATOM 1553 N N . SER A 1 206 ? -3.366 3.552 15.909 1.00 94.38 206 SER A N 1
ATOM 1554 C CA . SER A 1 206 ? -4.268 3.040 16.943 1.00 94.38 206 SER A CA 1
ATOM 1555 C C . SER A 1 206 ? -4.217 3.852 18.230 1.00 94.38 206 SER A C 1
ATOM 1557 O O . SER A 1 206 ? -3.168 4.346 18.640 1.00 94.38 206 SER A O 1
ATOM 1559 N N . ARG A 1 207 ? -5.356 3.930 18.914 1.00 93.12 207 ARG A N 1
ATOM 1560 C CA . ARG A 1 207 ? -5.477 4.428 20.282 1.00 93.12 207 ARG A CA 1
ATOM 1561 C C . ARG A 1 207 ? -6.237 3.423 21.126 1.00 93.12 207 ARG A C 1
ATOM 1563 O O . ARG A 1 207 ? -7.208 2.829 20.670 1.00 93.12 207 ARG A O 1
ATOM 1570 N N . ILE A 1 208 ? -5.840 3.318 22.390 1.00 93.25 208 ILE A N 1
ATOM 1571 C CA . ILE A 1 208 ? -6.549 2.530 23.392 1.00 93.25 208 ILE A CA 1
ATOM 1572 C C . ILE A 1 208 ? -7.196 3.448 24.429 1.00 93.25 208 ILE A C 1
ATOM 1574 O O . ILE A 1 208 ? -6.573 4.378 24.949 1.00 93.25 208 ILE A O 1
ATOM 1578 N N . PHE A 1 209 ? -8.457 3.164 24.741 1.00 93.44 209 PHE A N 1
ATOM 1579 C CA . PHE A 1 209 ? -9.206 3.756 25.836 1.00 93.44 209 PHE A CA 1
ATOM 1580 C C . PHE A 1 209 ? -9.441 2.709 26.930 1.00 93.44 209 PHE A C 1
ATOM 1582 O O . PHE A 1 209 ? -10.092 1.686 26.702 1.00 93.44 209 PHE A O 1
ATOM 1589 N N . VAL A 1 210 ? -8.895 2.985 28.118 1.00 94.56 210 VAL A N 1
ATOM 1590 C CA . VAL A 1 210 ? -9.012 2.157 29.324 1.00 94.56 210 VAL A CA 1
ATOM 1591 C C . VAL A 1 210 ? -9.735 2.983 30.400 1.00 94.56 210 VAL A C 1
ATOM 1593 O O . VAL A 1 210 ? -9.107 3.831 31.035 1.00 94.56 210 VAL A O 1
ATOM 1596 N N . PRO A 1 211 ? -11.052 2.810 30.590 1.00 93.06 211 PRO A N 1
ATOM 1597 C CA . PRO A 1 211 ? -11.822 3.513 31.606 1.00 93.06 211 PRO A CA 1
ATOM 1598 C C . PRO A 1 211 ? -11.493 3.032 33.029 1.00 93.06 211 PRO A C 1
ATOM 1600 O O . PRO A 1 211 ? -11.140 1.875 33.280 1.00 93.06 211 PRO A O 1
ATOM 1603 N N . ASN A 1 212 ? -11.677 3.933 33.997 1.00 89.81 212 ASN A N 1
ATOM 1604 C CA . ASN A 1 212 ? -11.432 3.647 35.415 1.00 89.81 212 ASN A CA 1
ATOM 1605 C C . ASN A 1 212 ? -12.573 2.860 36.079 1.00 89.81 212 ASN A C 1
ATOM 1607 O O . ASN A 1 212 ? -12.328 2.108 37.017 1.00 89.81 212 ASN A O 1
ATOM 1611 N N . GLN A 1 213 ? -13.811 3.036 35.606 1.00 89.19 213 GLN A N 1
ATOM 1612 C CA . GLN A 1 213 ? -15.019 2.534 36.280 1.00 89.19 213 GLN A CA 1
ATOM 1613 C C . GLN A 1 213 ? -15.697 1.369 35.547 1.00 89.19 213 GLN A C 1
ATOM 1615 O O . GLN A 1 213 ? -16.524 0.674 36.126 1.00 89.19 213 GLN A O 1
ATOM 1620 N N . GLU A 1 214 ? -15.316 1.114 34.298 1.00 91.62 214 GLU A N 1
ATOM 1621 C CA . GLU A 1 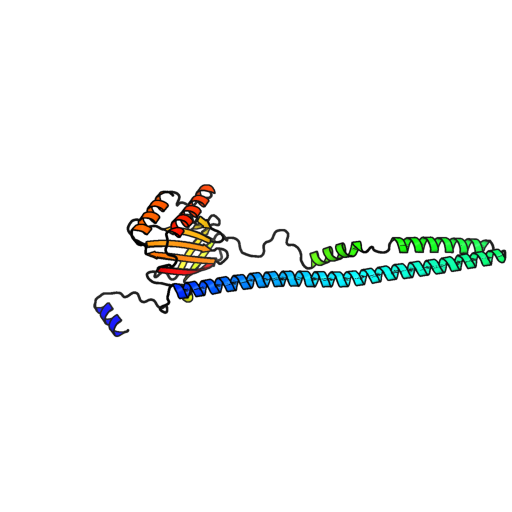214 ? -15.891 0.055 33.469 1.00 91.62 214 GLU A CA 1
ATOM 1622 C C . GLU A 1 214 ? -14.858 -1.048 33.229 1.00 91.62 214 GLU A C 1
ATOM 1624 O O . GLU A 1 214 ? -13.652 -0.806 33.279 1.00 91.62 214 GLU A O 1
ATOM 1629 N N . GLN A 1 215 ? -15.323 -2.272 32.984 1.00 93.94 215 GLN A N 1
ATOM 1630 C CA . GLN A 1 215 ? -14.475 -3.439 32.697 1.00 93.94 215 GLN A CA 1
ATOM 1631 C C . GLN A 1 215 ? -14.349 -3.667 31.186 1.00 93.94 215 GLN A C 1
ATOM 1633 O O . GLN A 1 215 ? -14.461 -4.789 30.690 1.00 93.94 215 GLN A O 1
ATOM 1638 N N . THR A 1 216 ? -14.177 -2.576 30.443 1.00 94.75 216 THR A N 1
ATOM 1639 C CA . THR A 1 216 ? -14.150 -2.590 28.982 1.00 94.75 216 THR A CA 1
ATOM 1640 C C . THR A 1 216 ? -12.914 -1.878 28.474 1.00 94.75 216 THR A C 1
ATOM 1642 O O . THR A 1 216 ? -12.670 -0.750 28.885 1.00 94.75 216 THR A O 1
ATOM 1645 N N . VAL A 1 217 ? -12.181 -2.464 27.538 1.00 96.38 217 VAL A N 1
ATOM 1646 C CA . VAL A 1 217 ? -11.125 -1.764 26.795 1.00 96.38 217 VAL A CA 1
ATOM 1647 C C . VAL A 1 217 ? -11.606 -1.541 25.372 1.00 96.38 217 VAL A C 1
ATOM 1649 O O . VAL A 1 217 ? -12.155 -2.452 24.756 1.00 96.38 217 VAL A O 1
ATOM 1652 N N . THR A 1 218 ? -11.428 -0.324 24.859 1.00 95.88 218 THR A N 1
ATOM 1653 C CA . THR A 1 218 ? -11.749 0.006 23.465 1.00 95.88 218 THR A CA 1
ATOM 1654 C C . THR A 1 218 ? -10.476 0.360 22.710 1.00 95.88 218 THR A C 1
ATOM 1656 O O . THR A 1 218 ? -9.702 1.194 23.179 1.00 95.88 218 THR A O 1
ATOM 1659 N N . ILE A 1 219 ? -10.269 -0.248 21.545 1.00 95.44 219 ILE A N 1
ATOM 1660 C CA . ILE A 1 219 ? -9.221 0.130 20.597 1.00 95.44 219 ILE A CA 1
ATOM 1661 C C . ILE A 1 219 ? -9.884 0.771 19.385 1.00 95.44 219 ILE A C 1
ATOM 1663 O O . ILE A 1 219 ? -10.754 0.166 18.768 1.00 95.44 219 ILE A O 1
ATOM 1667 N N . SER A 1 220 ? -9.461 1.980 19.038 1.00 95.25 220 SER A N 1
ATOM 1668 C CA . SER A 1 220 ? -9.827 2.631 17.781 1.00 95.25 220 SER A CA 1
ATOM 1669 C C . SER A 1 220 ? -8.610 2.664 16.876 1.00 95.25 220 SER A C 1
ATOM 1671 O O . SER A 1 220 ? -7.528 3.037 17.334 1.00 95.25 220 SER A O 1
ATOM 1673 N N . SER A 1 221 ? -8.776 2.304 15.607 1.00 95.12 221 SER A N 1
ATOM 1674 C CA . SER A 1 221 ? -7.684 2.280 14.638 1.00 95.12 221 SER A CA 1
ATOM 1675 C C . SER A 1 221 ? -8.096 2.879 13.303 1.00 95.12 221 SER A C 1
ATOM 1677 O O . SER A 1 221 ? -9.240 2.727 12.893 1.00 95.12 221 SER A O 1
ATOM 1679 N N . PHE A 1 222 ? -7.152 3.516 12.618 1.00 94.62 222 PHE A N 1
ATOM 1680 C CA . PHE A 1 222 ? -7.320 4.027 11.264 1.00 94.62 222 PHE A CA 1
ATOM 1681 C C . PHE A 1 222 ? -6.194 3.511 10.365 1.00 94.62 222 PHE A C 1
ATOM 1683 O O . PHE A 1 222 ? -5.013 3.646 10.701 1.00 94.62 222 PHE A O 1
ATOM 1690 N N . ASP A 1 223 ? -6.563 2.905 9.237 1.00 92.25 223 ASP A N 1
ATOM 1691 C CA . ASP A 1 223 ? -5.657 2.552 8.145 1.00 92.25 223 ASP A CA 1
ATOM 1692 C C . ASP A 1 223 ? -5.892 3.535 6.984 1.00 92.25 223 ASP A C 1
ATOM 1694 O O . ASP A 1 223 ?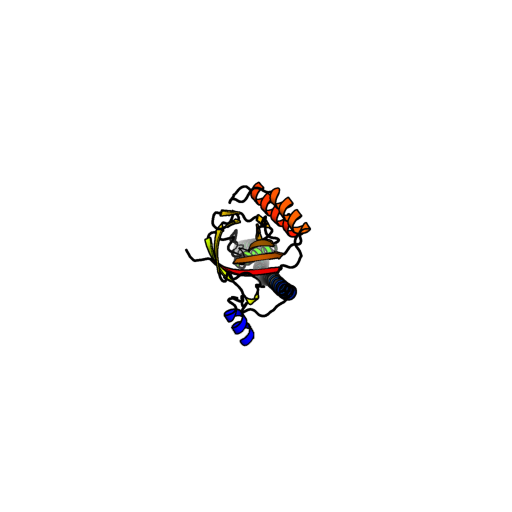 -6.867 3.386 6.239 1.00 92.25 223 ASP A O 1
ATOM 1698 N N . PRO A 1 224 ? -5.032 4.554 6.815 1.00 87.44 224 PRO A N 1
ATOM 1699 C CA . PRO A 1 224 ? -5.226 5.561 5.782 1.00 87.44 224 PRO A CA 1
ATOM 1700 C C . PRO A 1 224 ? -5.090 5.015 4.358 1.00 87.44 224 PRO A C 1
ATOM 1702 O O . PRO A 1 224 ? -5.668 5.587 3.440 1.00 87.44 224 PRO A O 1
ATOM 1705 N N . ALA A 1 225 ? -4.328 3.935 4.155 1.00 85.12 225 ALA A N 1
ATOM 1706 C CA . ALA A 1 225 ? -4.143 3.352 2.827 1.00 85.12 225 ALA A CA 1
ATOM 1707 C C . ALA A 1 225 ? -5.409 2.624 2.354 1.00 85.12 225 ALA A C 1
ATOM 1709 O O . ALA A 1 225 ? -5.666 2.537 1.155 1.00 85.12 225 ALA A O 1
ATOM 1710 N N . LYS A 1 226 ? -6.203 2.112 3.302 1.00 88.12 226 LYS A N 1
ATOM 1711 C CA . LYS A 1 226 ? -7.496 1.466 3.041 1.00 88.12 226 LYS A CA 1
ATOM 1712 C C . LYS A 1 226 ? -8.692 2.390 3.247 1.00 88.12 226 LYS A C 1
ATOM 1714 O O . LYS A 1 226 ? -9.804 1.975 2.946 1.00 88.12 226 LYS A O 1
ATOM 1719 N N . ALA A 1 227 ? -8.460 3.588 3.786 1.00 91.00 227 ALA A N 1
ATOM 1720 C CA . ALA A 1 227 ? -9.495 4.465 4.316 1.00 91.00 227 ALA A CA 1
ATOM 1721 C C . ALA A 1 227 ? -10.483 3.682 5.205 1.00 91.00 227 ALA A C 1
ATOM 1723 O O . ALA A 1 227 ? -11.692 3.712 5.016 1.00 91.00 227 ALA A O 1
ATOM 1724 N N . GLU A 1 228 ? -9.943 2.923 6.160 1.00 93.38 228 GLU A N 1
ATOM 1725 C CA . GLU A 1 228 ? -10.727 2.058 7.044 1.00 93.38 228 GLU A CA 1
ATOM 1726 C C . GLU A 1 228 ? -10.538 2.493 8.495 1.00 93.38 228 GLU A C 1
ATOM 1728 O O . GLU A 1 228 ? -9.407 2.576 8.982 1.00 93.38 228 GLU A O 1
ATOM 1733 N N . PHE A 1 229 ? -11.644 2.733 9.200 1.00 95.19 229 PHE A N 1
ATOM 1734 C CA . PHE A 1 229 ? -11.641 2.980 10.638 1.00 95.19 229 PHE A CA 1
ATOM 1735 C C . PHE A 1 229 ? -12.265 1.792 11.367 1.00 95.19 229 PHE A C 1
ATOM 1737 O O . PHE A 1 229 ? -13.336 1.317 11.003 1.00 95.19 229 PHE A O 1
ATOM 1744 N N . THR A 1 230 ? -11.621 1.299 12.419 1.00 95.56 230 THR A N 1
ATOM 1745 C CA . THR A 1 230 ? -12.126 0.165 13.198 1.00 95.56 230 THR A CA 1
ATOM 1746 C C . THR A 1 230 ? -12.237 0.512 14.667 1.00 95.56 230 THR A C 1
ATOM 1748 O O . THR A 1 230 ? -11.340 1.139 15.226 1.00 95.56 230 THR A O 1
ATOM 1751 N N . THR A 1 231 ? -13.305 0.053 15.316 1.00 96.06 231 THR A N 1
ATOM 1752 C CA . THR A 1 231 ? -13.454 0.110 16.774 1.00 96.06 231 THR A CA 1
ATOM 1753 C C . THR A 1 231 ? -13.649 -1.291 17.327 1.00 96.06 231 THR A C 1
ATOM 1755 O O . THR A 1 231 ? -14.589 -1.985 16.958 1.00 96.06 231 THR A O 1
ATOM 1758 N N . GLU A 1 232 ? -12.771 -1.701 18.231 1.00 95.38 232 GLU A N 1
ATOM 1759 C CA . GLU A 1 232 ? -12.772 -3.011 18.871 1.00 95.38 232 GLU A CA 1
ATOM 1760 C C . GLU A 1 232 ? -13.032 -2.854 20.366 1.00 95.38 232 GLU A C 1
ATOM 1762 O O . GLU A 1 232 ? -12.333 -2.098 21.041 1.00 95.38 232 GLU A O 1
ATOM 1767 N N . ARG A 1 233 ? -14.013 -3.580 20.903 1.00 95.44 233 ARG A N 1
ATOM 1768 C CA . ARG A 1 233 ? -14.358 -3.567 22.326 1.00 95.44 233 ARG A CA 1
ATOM 1769 C C . ARG A 1 233 ? -14.101 -4.929 22.947 1.00 95.44 233 ARG A C 1
ATOM 1771 O O . ARG A 1 233 ? -14.570 -5.955 22.453 1.00 95.44 233 ARG A O 1
ATOM 1778 N N . TYR A 1 234 ? -13.399 -4.915 24.069 1.00 95.56 234 TYR A N 1
ATOM 1779 C CA . TYR A 1 234 ? -13.033 -6.089 24.848 1.00 95.56 234 TYR A CA 1
ATOM 1780 C C . TYR A 1 234 ? -13.654 -5.969 26.234 1.00 95.56 234 TYR A C 1
ATOM 1782 O O . TYR A 1 234 ? -13.454 -4.966 26.915 1.00 95.56 234 TYR A O 1
ATOM 1790 N N . LEU A 1 235 ? -14.401 -6.985 26.653 1.00 93.75 235 LEU A N 1
ATOM 1791 C CA . LEU A 1 235 ? -14.874 -7.141 28.023 1.00 93.75 235 LEU A CA 1
ATOM 1792 C C . LEU A 1 235 ? -13.821 -7.935 28.788 1.00 93.75 235 LEU A C 1
ATOM 1794 O O . LEU A 1 235 ? -13.494 -9.061 28.410 1.00 93.75 235 LEU A O 1
ATOM 1798 N N . LEU A 1 236 ? -13.277 -7.347 29.847 1.00 94.38 236 LEU A N 1
ATOM 1799 C CA . LEU A 1 236 ? -12.170 -7.933 30.594 1.00 94.38 236 LEU A CA 1
ATOM 1800 C C . LEU A 1 236 ? -12.616 -8.427 31.967 1.00 94.38 236 LEU A C 1
ATOM 1802 O O . LEU A 1 236 ? -13.493 -7.857 32.613 1.00 94.38 236 LEU A O 1
ATOM 1806 N N . GLY A 1 237 ? -11.960 -9.487 32.438 1.00 92.88 237 GLY A N 1
ATOM 1807 C CA . GLY A 1 237 ? -12.002 -9.859 33.847 1.00 92.88 237 GLY A CA 1
ATOM 1808 C C . GLY A 1 237 ? -11.172 -8.895 34.700 1.00 92.88 237 GLY A C 1
ATOM 1809 O O . GLY A 1 237 ? -10.253 -8.241 34.204 1.00 92.88 237 GLY A O 1
ATOM 1810 N N . LEU A 1 238 ? -11.449 -8.868 36.008 1.00 92.62 238 LEU A N 1
ATOM 1811 C CA . LEU A 1 238 ? -10.843 -7.930 36.962 1.00 92.62 238 LEU A CA 1
ATOM 1812 C C . LEU A 1 238 ? -9.307 -7.876 36.882 1.00 92.62 238 LEU A C 1
ATOM 1814 O O . LEU A 1 238 ? -8.730 -6.792 36.855 1.00 92.62 238 LEU A O 1
ATOM 1818 N N . ALA A 1 239 ? -8.645 -9.035 36.816 1.00 92.44 239 ALA A N 1
ATOM 1819 C CA . ALA A 1 239 ? -7.184 -9.112 36.789 1.00 92.44 239 ALA A CA 1
ATOM 1820 C C . ALA A 1 239 ? -6.577 -8.506 35.509 1.00 92.44 239 ALA A C 1
ATOM 1822 O O . ALA A 1 239 ? -5.621 -7.740 35.595 1.00 92.44 239 ALA A O 1
ATOM 1823 N N . ALA A 1 240 ? -7.145 -8.812 34.336 1.00 93.69 240 ALA A N 1
ATOM 1824 C CA . ALA A 1 240 ? -6.681 -8.260 33.060 1.00 93.69 240 ALA A CA 1
ATOM 1825 C C . ALA A 1 240 ? -6.943 -6.750 32.979 1.00 93.69 240 ALA A C 1
ATOM 1827 O O . ALA A 1 240 ? -6.084 -5.991 32.539 1.00 93.69 240 ALA A O 1
ATOM 1828 N N . MET A 1 241 ? -8.095 -6.296 33.485 1.00 96.00 241 MET A N 1
ATOM 1829 C CA . MET A 1 241 ? -8.411 -4.871 33.539 1.00 96.00 241 MET A CA 1
ATOM 1830 C C . MET A 1 241 ? -7.484 -4.104 34.491 1.00 96.00 241 MET A C 1
ATOM 1832 O O . MET A 1 241 ? -7.089 -2.984 34.174 1.00 96.00 241 MET A O 1
ATOM 1836 N N . SER A 1 242 ? -7.112 -4.690 35.638 1.00 94.69 242 SER A N 1
ATOM 1837 C CA . SER A 1 242 ? -6.129 -4.088 36.549 1.00 94.69 242 SER A CA 1
ATOM 1838 C C . SER A 1 242 ? -4.799 -3.874 35.834 1.00 94.69 242 SER A C 1
ATOM 1840 O O . SER A 1 242 ? -4.321 -2.748 35.782 1.00 94.69 242 SER A O 1
ATOM 1842 N N . ARG A 1 243 ? -4.274 -4.912 35.172 1.00 94.75 243 ARG A N 1
ATOM 1843 C CA . ARG A 1 243 ? -3.017 -4.808 34.416 1.00 94.75 243 ARG A CA 1
ATOM 1844 C C . ARG A 1 243 ? -3.094 -3.780 33.291 1.00 94.75 243 ARG A C 1
ATOM 1846 O O . ARG A 1 243 ? -2.182 -2.975 33.142 1.00 94.75 243 ARG A O 1
ATOM 1853 N N . ALA A 1 244 ? -4.198 -3.735 32.544 1.00 95.00 244 ALA A N 1
ATOM 1854 C CA . ALA A 1 244 ? -4.395 -2.725 31.504 1.00 95.00 244 ALA A CA 1
ATOM 1855 C C . ALA A 1 244 ? -4.371 -1.290 32.066 1.00 95.00 244 ALA A C 1
ATOM 1857 O O . ALA A 1 244 ? -3.815 -0.390 31.434 1.00 95.00 244 ALA A O 1
ATOM 1858 N N . ARG A 1 245 ? -4.944 -1.064 33.258 1.00 94.75 245 ARG A N 1
ATOM 1859 C CA . ARG A 1 245 ? -4.891 0.235 33.952 1.00 94.75 245 ARG A CA 1
ATOM 1860 C C . ARG A 1 245 ? -3.482 0.549 34.451 1.00 94.75 245 ARG A C 1
ATOM 1862 O O . ARG A 1 245 ? -3.034 1.673 34.246 1.00 94.75 245 ARG A O 1
ATOM 1869 N N . ASP A 1 246 ? -2.782 -0.428 35.020 1.00 94.38 246 ASP A N 1
ATOM 1870 C CA . ASP A 1 246 ? -1.406 -0.271 35.510 1.00 94.38 246 ASP A CA 1
ATOM 1871 C C . ASP A 1 246 ? -0.444 0.088 34.367 1.00 94.38 246 ASP A C 1
ATOM 1873 O O . ASP A 1 246 ? 0.378 0.992 34.507 1.00 94.38 246 ASP A O 1
ATOM 1877 N N . ILE A 1 247 ? -0.588 -0.553 33.200 1.00 93.69 247 ILE A N 1
ATOM 1878 C CA . ILE A 1 247 ? 0.154 -0.190 31.983 1.00 93.69 247 ILE A CA 1
ATOM 1879 C C . ILE A 1 247 ? -0.235 1.222 31.545 1.00 93.69 247 ILE A C 1
ATOM 1881 O O . ILE A 1 247 ? 0.633 2.067 31.346 1.00 93.69 247 ILE A O 1
ATOM 1885 N N . ARG A 1 248 ? -1.536 1.526 31.430 1.00 92.00 248 ARG A N 1
ATOM 1886 C CA . ARG A 1 248 ? -2.014 2.838 30.963 1.00 92.00 248 ARG A CA 1
ATOM 1887 C C . ARG A 1 248 ? -1.521 3.996 31.835 1.00 92.00 248 ARG A C 1
ATOM 1889 O O . ARG A 1 248 ? -1.310 5.080 31.294 1.00 92.00 248 ARG A O 1
ATOM 1896 N N . GLN A 1 249 ? -1.356 3.794 33.143 1.00 91.19 249 GLN A N 1
ATOM 1897 C CA . GLN A 1 249 ? -0.864 4.810 34.083 1.00 91.19 249 GLN A CA 1
ATOM 1898 C C . GLN A 1 249 ? 0.599 5.205 33.848 1.00 91.19 249 GLN A C 1
ATOM 1900 O O . GLN A 1 249 ? 0.984 6.314 34.208 1.00 91.19 249 GLN A O 1
ATOM 1905 N N . GLN A 1 250 ? 1.395 4.345 33.208 1.00 88.69 250 GLN A N 1
ATOM 1906 C CA . GLN A 1 250 ? 2.800 4.631 32.893 1.00 88.69 250 GLN A CA 1
ATOM 1907 C C . GLN A 1 250 ? 2.955 5.670 31.771 1.00 88.69 250 GLN A C 1
ATOM 1909 O O . GLN A 1 250 ? 4.034 6.227 31.599 1.00 88.69 250 GLN A O 1
ATOM 1914 N N . TYR A 1 251 ? 1.877 5.969 31.037 1.00 83.94 251 TYR A N 1
ATOM 1915 C CA . TYR A 1 251 ? 1.888 6.869 29.886 1.00 83.94 251 TYR A CA 1
ATOM 1916 C C . TYR A 1 251 ? 0.970 8.069 30.130 1.00 83.94 251 TYR A C 1
ATOM 1918 O O . TYR A 1 251 ? -0.228 7.924 30.370 1.00 83.94 251 TYR A O 1
ATOM 1926 N N . THR A 1 252 ? 1.494 9.286 30.042 1.00 73.62 252 THR A N 1
ATOM 1927 C CA . THR A 1 252 ? 0.737 10.513 30.368 1.00 73.62 252 THR A CA 1
ATOM 1928 C C . THR A 1 252 ? 0.343 11.329 29.137 1.00 73.62 252 THR A C 1
ATOM 1930 O O . THR A 1 252 ? -0.626 12.092 29.185 1.00 73.62 252 THR A O 1
ATOM 1933 N N . ASN A 1 253 ? 1.017 11.121 28.004 1.00 69.94 253 ASN A N 1
ATOM 1934 C CA . ASN A 1 253 ? 0.774 11.868 26.776 1.00 69.94 253 ASN A CA 1
ATOM 1935 C C . ASN A 1 253 ? -0.519 11.419 26.081 1.00 69.94 253 ASN A C 1
ATOM 1937 O O . ASN A 1 253 ? -0.701 10.255 25.730 1.00 69.94 253 ASN A O 1
ATOM 1941 N N . SER A 1 254 ? -1.439 12.364 25.888 1.00 69.50 254 SER A N 1
ATOM 1942 C CA . SER A 1 254 ? -2.711 12.139 25.181 1.00 69.50 254 SER A CA 1
ATOM 1943 C C . SER A 1 254 ? -3.064 13.237 24.176 1.00 69.50 254 SER A C 1
ATOM 1945 O O . SER A 1 254 ? -3.949 13.032 23.343 1.00 69.50 254 SER A O 1
ATOM 1947 N N . SER A 1 255 ? -2.363 14.373 24.230 1.00 86.19 255 SER A N 1
ATOM 1948 C CA . SER A 1 255 ? -2.498 15.470 23.278 1.00 86.19 255 SER A CA 1
ATOM 1949 C C . SER A 1 255 ? -1.787 15.158 21.968 1.00 86.19 255 SER A C 1
ATOM 1951 O O . SER A 1 255 ? -0.794 14.429 21.944 1.00 86.19 255 SER A O 1
ATOM 1953 N N . CYS A 1 256 ? -2.266 15.769 20.889 1.00 91.69 256 CYS A N 1
ATOM 1954 C CA . CYS A 1 256 ? -1.581 15.724 19.607 1.00 91.69 256 CYS A CA 1
ATOM 1955 C C . CYS A 1 256 ? -0.151 16.255 19.722 1.00 91.69 256 CYS A C 1
ATOM 1957 O O . CYS A 1 256 ? 0.098 17.257 20.393 1.00 91.69 256 CYS A O 1
ATOM 1959 N N . THR A 1 257 ? 0.784 15.564 19.079 1.00 90.00 257 THR A N 1
ATOM 1960 C CA . THR A 1 257 ? 2.212 15.868 19.163 1.00 90.00 257 THR A CA 1
ATOM 1961 C C . THR A 1 257 ? 2.915 15.524 17.855 1.00 90.00 257 THR A C 1
ATOM 1963 O O . THR A 1 257 ? 2.444 14.718 17.055 1.00 90.00 257 THR A O 1
ATOM 1966 N N . THR A 1 258 ? 4.057 16.159 17.625 1.00 89.56 258 THR A N 1
ATOM 1967 C CA . THR A 1 258 ? 4.997 15.812 16.552 1.00 89.56 258 THR A CA 1
ATOM 1968 C C . THR A 1 258 ? 6.301 15.238 17.105 1.00 89.56 258 THR A C 1
ATOM 1970 O O . THR A 1 258 ? 7.216 14.950 16.335 1.00 89.56 258 THR A O 1
ATOM 1973 N N . ASP A 1 259 ? 6.411 15.093 18.429 1.00 90.31 259 ASP A N 1
ATOM 1974 C CA . ASP A 1 259 ? 7.583 14.508 19.067 1.00 90.31 259 ASP A CA 1
ATOM 1975 C C . ASP A 1 259 ? 7.659 13.001 18.797 1.00 90.31 259 ASP A C 1
ATOM 1977 O O . ASP A 1 259 ? 6.742 12.238 19.103 1.00 90.31 259 ASP A O 1
ATOM 1981 N N . LYS A 1 260 ? 8.788 12.566 18.234 1.00 89.62 260 LYS A N 1
ATOM 1982 C CA . LYS A 1 260 ? 9.002 11.171 17.839 1.00 89.62 260 LYS A CA 1
ATOM 1983 C C . LYS A 1 260 ? 9.033 10.237 19.043 1.00 89.62 260 LYS A C 1
ATOM 1985 O O . LYS A 1 260 ? 8.551 9.112 18.927 1.00 89.62 260 LYS A O 1
ATOM 1990 N N . GLN A 1 261 ? 9.585 10.685 20.172 1.00 89.50 261 GLN A N 1
ATOM 1991 C CA . GLN A 1 261 ? 9.650 9.859 21.373 1.00 89.50 261 GLN A CA 1
ATOM 1992 C C . GLN A 1 261 ? 8.247 9.644 21.949 1.00 89.50 261 GLN A C 1
ATOM 1994 O O . GLN A 1 261 ? 7.845 8.499 22.142 1.00 89.50 261 GLN A O 1
ATOM 1999 N N . ALA A 1 262 ? 7.459 10.708 22.107 1.00 89.06 262 ALA A N 1
ATOM 2000 C CA . ALA A 1 262 ? 6.070 10.603 22.547 1.00 89.06 262 ALA A CA 1
ATOM 2001 C C . ALA A 1 262 ? 5.215 9.711 21.623 1.00 89.06 262 ALA A C 1
ATOM 2003 O O . ALA A 1 262 ? 4.403 8.920 22.103 1.00 89.06 262 ALA A O 1
ATOM 2004 N N . LEU A 1 263 ? 5.403 9.788 20.299 1.00 88.81 263 LEU A N 1
ATOM 2005 C CA . LEU A 1 263 ? 4.710 8.907 19.347 1.00 88.81 263 LEU A CA 1
ATOM 2006 C C . LEU A 1 263 ? 5.093 7.430 19.534 1.00 88.81 263 LEU A C 1
ATOM 2008 O O . LEU A 1 263 ? 4.218 6.560 19.498 1.00 88.81 263 LEU A O 1
ATOM 2012 N N . ALA A 1 264 ? 6.379 7.145 19.758 1.00 89.12 264 ALA A N 1
ATOM 2013 C CA . ALA A 1 264 ? 6.866 5.794 20.022 1.00 89.12 264 ALA A CA 1
ATOM 2014 C C . ALA A 1 264 ? 6.334 5.240 21.354 1.00 89.12 264 ALA A C 1
ATOM 2016 O O . ALA A 1 264 ? 5.924 4.082 21.415 1.00 89.12 264 ALA A O 1
ATOM 2017 N N . GLU A 1 265 ? 6.268 6.071 22.397 1.00 90.44 265 GLU A N 1
ATOM 2018 C CA . GLU A 1 265 ? 5.692 5.711 23.697 1.00 90.44 265 GLU A CA 1
ATOM 2019 C C . GLU A 1 265 ? 4.207 5.338 23.579 1.00 90.44 265 GLU A C 1
ATOM 2021 O O . GLU A 1 265 ? 3.780 4.327 24.134 1.00 90.44 265 GLU A O 1
ATOM 2026 N N . ILE A 1 266 ? 3.420 6.088 22.798 1.00 90.69 266 ILE A N 1
ATOM 2027 C CA . ILE A 1 266 ? 2.008 5.754 22.552 1.00 90.69 266 ILE A CA 1
ATOM 2028 C C . ILE A 1 266 ? 1.890 4.424 21.801 1.00 90.69 266 ILE A C 1
ATOM 2030 O O . ILE A 1 266 ? 1.064 3.588 22.165 1.00 90.69 266 ILE A O 1
ATOM 2034 N N . ALA A 1 267 ? 2.713 4.197 20.774 1.00 90.88 267 ALA A N 1
ATOM 2035 C CA . ALA A 1 267 ? 2.715 2.934 20.036 1.00 90.88 267 ALA A CA 1
ATOM 2036 C C . ALA A 1 267 ? 3.118 1.738 20.921 1.00 90.88 267 ALA A C 1
ATOM 2038 O O . ALA A 1 267 ? 2.552 0.653 20.794 1.00 90.88 267 ALA A O 1
ATOM 2039 N N . GLU A 1 268 ? 4.073 1.922 21.834 1.00 91.94 268 GLU A N 1
ATOM 2040 C CA . GLU A 1 268 ? 4.458 0.908 22.821 1.00 91.94 268 GLU A CA 1
ATOM 2041 C C . GLU A 1 268 ? 3.327 0.622 23.815 1.00 91.94 268 GLU A C 1
ATOM 2043 O O . GLU A 1 268 ? 2.964 -0.537 24.001 1.00 91.94 268 GLU A O 1
ATOM 2048 N N . MET A 1 269 ? 2.689 1.657 24.369 1.00 92.31 269 MET A N 1
ATOM 2049 C CA . MET A 1 269 ? 1.528 1.504 25.254 1.00 92.31 269 MET A CA 1
ATOM 2050 C C . MET A 1 269 ? 0.421 0.681 24.588 1.00 92.31 269 MET A C 1
ATOM 2052 O O . MET A 1 269 ? -0.156 -0.215 25.204 1.00 92.31 269 MET A O 1
ATOM 2056 N N . VAL A 1 270 ? 0.111 0.991 23.325 1.00 92.50 270 VAL A N 1
ATOM 2057 C CA . VAL A 1 270 ? -0.911 0.275 22.556 1.00 92.50 270 VAL A CA 1
ATOM 2058 C C . VAL A 1 270 ? -0.550 -1.208 22.435 1.00 92.50 270 VAL A C 1
ATOM 2060 O O . VAL A 1 270 ? -1.398 -2.062 22.698 1.00 92.50 270 VAL A O 1
ATOM 2063 N N . ARG A 1 271 ? 0.701 -1.526 22.078 1.00 92.56 271 ARG A N 1
ATOM 2064 C CA . ARG A 1 271 ? 1.184 -2.911 21.947 1.00 92.56 271 ARG A CA 1
ATOM 2065 C C . ARG A 1 271 ? 1.160 -3.659 23.282 1.00 92.56 271 ARG A C 1
ATOM 2067 O O . ARG A 1 271 ? 0.623 -4.763 23.337 1.00 92.56 271 ARG A O 1
ATOM 2074 N N . SER A 1 272 ? 1.646 -3.027 24.348 1.00 93.12 272 SER A N 1
ATOM 2075 C CA . SER A 1 272 ? 1.675 -3.580 25.706 1.00 93.12 272 SER A CA 1
ATOM 2076 C C . SER A 1 272 ? 0.277 -3.869 26.263 1.00 93.12 272 SER A C 1
ATOM 2078 O O . SER A 1 272 ? 0.050 -4.909 26.871 1.00 93.12 272 SER A O 1
ATOM 2080 N N . ILE A 1 273 ? -0.706 -2.991 26.039 1.00 93.31 273 ILE A N 1
ATOM 2081 C CA . ILE A 1 273 ? -2.081 -3.291 26.467 1.00 93.31 273 ILE A CA 1
ATOM 2082 C C . ILE A 1 273 ? -2.690 -4.378 25.577 1.00 93.31 273 ILE A C 1
ATOM 2084 O O . ILE A 1 273 ? -3.365 -5.258 26.099 1.00 93.31 273 ILE A O 1
ATOM 2088 N N . ARG A 1 274 ? -2.449 -4.367 24.257 1.00 92.94 274 ARG A N 1
ATOM 2089 C CA . ARG A 1 274 ? -2.996 -5.381 23.340 1.00 92.94 274 ARG A CA 1
ATOM 2090 C C . ARG A 1 274 ? -2.556 -6.802 23.713 1.00 92.94 274 ARG A C 1
ATOM 2092 O O . ARG A 1 274 ? -3.362 -7.714 23.561 1.00 92.94 274 ARG A O 1
ATOM 2099 N N . SER A 1 275 ? -1.348 -6.999 24.251 1.00 92.31 275 SER A N 1
ATOM 2100 C CA . SER A 1 275 ? -0.905 -8.320 24.731 1.00 92.31 275 SER A CA 1
ATOM 2101 C C . SER A 1 275 ? -1.665 -8.837 25.958 1.00 92.31 275 SER A C 1
ATOM 2103 O O . SER A 1 275 ? -1.651 -10.037 26.213 1.00 92.31 275 SER A O 1
ATOM 2105 N N . GLU A 1 276 ? -2.351 -7.963 26.699 1.00 92.56 276 GLU A N 1
ATOM 2106 C CA . GLU A 1 276 ? -3.211 -8.335 27.832 1.00 92.56 276 GLU A CA 1
ATOM 2107 C C . GLU A 1 276 ? -4.657 -8.648 27.417 1.00 92.56 276 GLU A C 1
ATOM 2109 O O . GLU A 1 276 ? -5.463 -9.089 28.245 1.00 92.56 276 GLU A O 1
ATOM 2114 N N . LEU A 1 277 ? -5.017 -8.394 26.155 1.00 93.88 277 LEU A N 1
ATOM 2115 C CA . LEU A 1 277 ? -6.382 -8.559 25.673 1.00 93.88 277 LEU A CA 1
ATOM 2116 C C . LEU A 1 277 ? -6.636 -9.987 25.175 1.00 93.88 277 LEU A C 1
ATOM 2118 O O . LEU A 1 277 ? -5.746 -10.628 24.613 1.00 93.88 277 LEU A O 1
ATOM 2122 N N . PRO A 1 278 ? -7.872 -10.492 25.327 1.00 92.50 278 PRO A N 1
ATOM 2123 C CA . PRO A 1 278 ? -8.289 -11.720 24.671 1.00 92.50 278 PRO A CA 1
ATOM 2124 C C . PRO A 1 278 ? -8.087 -11.638 23.150 1.00 92.50 278 PRO A C 1
ATOM 2126 O O . PRO A 1 278 ? -8.267 -10.570 22.567 1.00 92.50 278 PRO A O 1
ATOM 2129 N N . PRO A 1 279 ? -7.822 -12.767 22.471 1.00 87.88 279 PRO A N 1
ATOM 2130 C CA . PRO A 1 279 ? -7.634 -12.782 21.018 1.00 87.88 279 PRO A CA 1
ATOM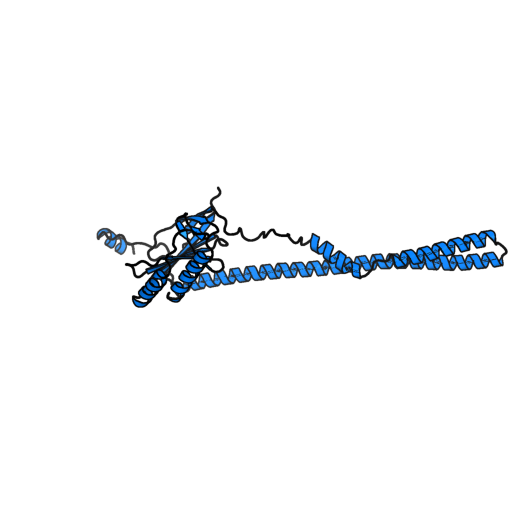 2131 C C . PRO A 1 279 ? -8.915 -12.464 20.232 1.00 87.88 279 PRO A C 1
ATOM 2133 O O . PRO A 1 279 ? -8.854 -12.215 19.034 1.00 87.88 279 PRO A O 1
ATOM 2136 N N . GLN A 1 280 ? -10.083 -12.521 20.877 1.00 87.38 280 GLN A N 1
ATOM 2137 C CA . GLN A 1 280 ? -11.382 -12.264 20.260 1.00 87.38 280 GLN A CA 1
ATOM 2138 C C . GLN A 1 280 ? -12.049 -11.064 20.928 1.00 87.38 280 GLN A C 1
ATOM 2140 O O . GLN A 1 280 ? -12.176 -11.006 22.151 1.00 87.38 280 GLN A O 1
ATOM 2145 N N . THR A 1 281 ? -12.526 -10.131 20.109 1.00 93.38 281 THR A N 1
ATOM 2146 C CA . THR A 1 281 ? -13.275 -8.952 20.551 1.00 93.38 281 THR A CA 1
ATOM 2147 C C . THR A 1 281 ? -14.717 -9.300 20.910 1.00 93.38 281 THR A C 1
ATOM 2149 O O . THR A 1 281 ? -15.376 -10.080 20.214 1.00 93.38 281 THR A O 1
ATOM 2152 N N . ASN A 1 282 ? -15.269 -8.625 21.916 1.00 92.75 282 ASN A N 1
ATOM 2153 C CA . ASN A 1 282 ? -16.697 -8.671 22.234 1.00 92.75 282 ASN A CA 1
ATOM 2154 C C . ASN A 1 282 ? -17.537 -7.772 21.328 1.00 92.75 282 ASN A C 1
ATOM 2156 O O . ASN A 1 282 ? -18.744 -7.969 21.262 1.00 92.75 282 ASN A O 1
ATOM 2160 N N . GLU A 1 283 ? -16.931 -6.825 20.623 1.00 91.56 283 GLU A N 1
ATOM 2161 C CA . GLU A 1 283 ? -17.560 -6.040 19.566 1.00 91.56 283 GLU A CA 1
ATOM 2162 C C . GLU A 1 283 ? -16.483 -5.565 18.599 1.00 91.56 283 GLU A C 1
ATOM 2164 O O . GLU A 1 283 ? -15.398 -5.180 19.036 1.00 91.56 283 GLU A O 1
ATOM 2169 N N . ARG A 1 284 ? -16.778 -5.579 17.302 1.00 94.00 284 ARG A N 1
ATOM 2170 C CA . ARG A 1 284 ? -15.883 -5.033 16.283 1.00 94.00 284 ARG A CA 1
ATOM 2171 C C . ARG A 1 284 ? -16.712 -4.285 15.262 1.00 94.00 284 ARG A C 1
ATOM 2173 O O . ARG A 1 284 ? -17.552 -4.881 14.601 1.00 94.00 284 ARG A O 1
ATOM 2180 N N . LEU A 1 285 ? -16.463 -2.995 15.139 1.00 94.56 285 LEU A N 1
ATOM 2181 C CA . LEU A 1 285 ? -17.088 -2.117 14.164 1.00 94.56 285 LEU A CA 1
ATOM 2182 C C . LEU A 1 285 ? -16.049 -1.790 13.102 1.00 94.56 285 LEU A C 1
ATOM 2184 O O . LEU A 1 285 ? -14.918 -1.438 13.442 1.00 94.56 285 LEU A O 1
ATOM 2188 N N . VAL A 1 286 ? -16.428 -1.921 11.840 1.00 95.44 286 VAL A N 1
ATOM 2189 C CA . VAL A 1 286 ? -15.594 -1.595 10.687 1.00 95.44 286 VAL A CA 1
ATOM 2190 C C . VAL A 1 286 ? -16.324 -0.536 9.884 1.00 95.44 286 VAL A C 1
ATOM 2192 O O . VAL A 1 286 ? -17.447 -0.768 9.447 1.00 95.44 286 VAL A O 1
ATOM 2195 N N . TYR A 1 287 ? -15.681 0.608 9.708 1.00 96.12 287 TYR A N 1
ATOM 2196 C CA . TYR A 1 287 ? -16.188 1.730 8.942 1.00 96.12 287 TYR A CA 1
ATOM 2197 C C . TYR A 1 287 ? -15.354 1.905 7.679 1.00 96.12 287 TYR A C 1
ATOM 2199 O O . TYR A 1 287 ? -14.120 1.851 7.724 1.00 96.12 287 TYR A O 1
ATOM 2207 N N . GLU A 1 288 ? -16.040 2.135 6.570 1.00 95.19 288 GLU A N 1
ATOM 2208 C CA . GLU A 1 288 ? -15.443 2.516 5.297 1.00 95.19 288 GLU A CA 1
ATOM 2209 C C . GLU A 1 288 ? -15.483 4.035 5.209 1.00 95.19 288 GLU A C 1
ATOM 2211 O O . GLU A 1 288 ? -16.536 4.649 5.369 1.00 95.19 288 GLU A O 1
ATOM 2216 N N . CYS A 1 289 ? -14.315 4.643 5.047 1.00 94.81 289 CYS A N 1
ATOM 2217 C CA . CYS A 1 289 ? -14.158 6.081 5.085 1.00 94.81 289 CYS A CA 1
ATOM 2218 C C . CYS A 1 289 ? -13.936 6.637 3.684 1.00 94.81 289 CYS A C 1
ATOM 2220 O O . CYS A 1 289 ? -13.062 6.189 2.945 1.00 94.81 289 CYS A O 1
ATOM 2222 N N . GLU A 1 290 ? -14.661 7.693 3.352 1.00 92.75 290 GLU A N 1
ATOM 2223 C CA . GLU A 1 290 ? -14.449 8.469 2.142 1.00 92.75 290 GLU A CA 1
ATOM 2224 C C . GLU A 1 290 ? -13.898 9.840 2.508 1.00 92.75 290 GLU A C 1
ATOM 2226 O O . GLU A 1 290 ? -14.431 10.545 3.368 1.00 92.75 290 GLU A O 1
ATOM 2231 N N . LYS A 1 291 ? -12.808 10.237 1.848 1.00 90.50 291 LYS A N 1
ATOM 2232 C CA . LYS A 1 291 ? -12.263 11.579 2.026 1.00 90.50 291 LYS A CA 1
ATOM 2233 C C . LYS A 1 291 ? -13.212 12.592 1.391 1.00 90.50 291 LYS A C 1
ATOM 2235 O O . LYS A 1 291 ? -13.459 12.542 0.184 1.00 90.50 291 LYS A O 1
ATOM 2240 N N . LEU A 1 292 ? -13.682 13.550 2.180 1.00 88.06 292 LEU A N 1
ATOM 2241 C CA . LEU A 1 292 ? -14.513 14.638 1.685 1.00 88.06 292 LEU A CA 1
ATOM 2242 C C . LEU A 1 292 ? -13.684 15.544 0.767 1.00 88.06 292 LEU A C 1
ATOM 2244 O O . LEU A 1 292 ? -12.550 15.922 1.087 1.00 88.06 292 LEU A O 1
ATOM 2248 N N . LYS A 1 293 ? -14.246 15.877 -0.399 1.00 79.00 293 LYS A N 1
ATOM 2249 C CA . LYS A 1 293 ? -13.651 16.865 -1.305 1.00 79.00 293 LYS A CA 1
ATOM 2250 C C . LYS A 1 293 ? -13.754 18.237 -0.640 1.00 79.00 293 LYS A C 1
ATOM 2252 O O . LYS A 1 293 ? -14.851 18.638 -0.260 1.00 79.00 293 LYS A O 1
ATOM 2257 N N . GLN A 1 294 ? -12.608 18.896 -0.474 1.00 58.16 294 GLN A N 1
ATOM 2258 C CA . GLN A 1 294 ? -12.528 20.292 -0.038 1.00 58.16 294 GLN A CA 1
ATOM 2259 C C . GLN A 1 294 ? -12.962 21.231 -1.160 1.00 58.16 294 GLN A C 1
ATOM 2261 O O . GLN A 1 294 ? -12.655 20.911 -2.333 1.00 58.16 294 GLN A O 1
#